Protein 5URP (pdb70)

Organism: NCBI:txid1464

Solvent-accessible surface area: 10404 Å² total; per-residue (Å²): 136,42,56,16,167,138,59,94,131,130,0,61,136,31,0,97,119,21,19,67,150,3,104,97,67,14,62,128,74,0,46,128,1,0,40,60,2,11,125,78,29,75,65,10,22,58,9,10,98,109,113,23,86,60,65,122,107,102,26,28,96,57,2,114,24,0,41,82,0,0,122,65,16,142,4,139,49,28,0,4,0,8,53,4,16,40,2,34,23,7,26,147,125,29,52,140,53,4,52,89,66,93,124,10,40,44,108,24,7,120,104,0,79,188,96,24,54,42,47,94,20,92,16,138,0,4,4,26,7,6,0,7,41,15,116,76,11,86,94,91,35,0,4,4,31,3,88,0,46,142,27,1,42,1,0,2,0,5,61,34,12,113,100,101,26,72,0,11,0,0,3,36,66,71,12,106,6,66,0,59,45,0,94,66,31,95,88,62,71,30,32,4,0,33,0,42,1,100,13,74,109

Nearest PDB structures (foldseek):
  5urp-assembly1_A  TM=1.005E+00  e=2.332E-47  Paenibacillus larvae
  4tr5-assembly1_A  TM=8.876E-01  e=1.250E-23  Paenibacillus larvae subsp. larvae BRL-230010
  2wn6-assembly1_A  TM=8.838E-01  e=3.125E-20  Clostridioides difficile
  2wn4-assembly1_A  TM=8.915E-01  e=5.287E-20  Clostridioides difficile
  2wn7-assembly1_A  TM=8.754E-01  e=6.878E-20  Clostridioides difficile

CATH classification: 3.90.176.10

B-factor: mean 45.08, std 28.2, range [18.19, 274.01]

Structure (mmCIF, N/CA/C/O backbone):
data_5URP
#
_entry.id   5URP
#
_cell.length_a   46.920
_cell.length_b   53.970
_cell.length_c   98.180
_cell.angle_alpha   90.00
_cell.angle_beta   90.00
_cell.angle_gamma   90.00
#
_symmetry.space_group_name_H-M   'P 21 21 21'
#
loop_
_entity.id
_entity.type
_entity.pdbx_description
1 polymer 'Toxin 2A'
2 non-polymer GLYCEROL
3 water water
#
loop_
_atom_site.group_PDB
_atom_site.id
_atom_site.type_symbol
_atom_site.label_atom_id
_atom_site.label_alt_id
_atom_site.label_comp_id
_atom_site.label_asym_id
_atom_site.label_entity_id
_atom_site.label_seq_id
_atom_site.pdbx_PDB_ins_code
_atom_site.Cartn_x
_atom_site.Cartn_y
_atom_site.Cartn_z
_atom_site.occupancy
_atom_site.B_iso_or_equiv
_atom_site.auth_seq_id
_atom_site.auth_comp_id
_atom_site.auth_asym_id
_atom_site.auth_atom_id
_atom_site.pdbx_PDB_model_num
ATOM 1 N N . MET A 1 23 ? 4.611 -27.583 4.386 1.00 49.73 1 MET A N 1
ATOM 2 C CA . MET A 1 23 ? 3.826 -26.834 5.372 1.00 45.68 1 MET A CA 1
ATOM 3 C C . MET A 1 23 ? 4.556 -26.809 6.713 1.00 44.75 1 MET A C 1
ATOM 4 O O . MET A 1 23 ? 4.951 -27.846 7.244 1.00 50.18 1 MET A O 1
ATOM 17 N N . ILE A 1 24 ? 4.746 -25.609 7.215 1.00 36.89 2 ILE A N 1
ATOM 18 C CA . ILE A 1 24 ? 5.362 -25.359 8.515 1.00 37.49 2 ILE A CA 1
ATOM 19 C C . ILE A 1 24 ? 4.265 -25.200 9.551 1.00 32.90 2 ILE A C 1
ATOM 20 O O . ILE A 1 24 ? 3.338 -24.400 9.372 1.00 33.50 2 ILE A O 1
ATOM 36 N N . ASP A 1 25 ? 4.407 -25.895 10.676 1.00 33.37 3 ASP A N 1
ATOM 37 C CA . ASP A 1 25 ? 3.486 -25.729 11.797 1.00 30.21 3 ASP A CA 1
ATOM 38 C C . ASP A 1 25 ? 4.317 -25.862 13.066 1.00 29.96 3 ASP A C 1
ATOM 39 O O . ASP A 1 25 ? 4.826 -26.946 13.352 1.00 32.19 3 ASP A O 1
ATOM 48 N N . PHE A 1 26 ? 4.510 -24.747 13.764 1.00 29.51 4 PHE A N 1
ATOM 49 C CA . PHE A 1 26 ? 5.345 -24.697 14.955 1.00 31.89 4 PHE A CA 1
ATOM 50 C C . PHE A 1 26 ? 4.639 -25.205 16.200 1.00 30.70 4 PHE A C 1
ATOM 51 O O . PHE A 1 26 ? 5.312 -25.448 17.204 1.00 29.54 4 PHE A O 1
ATOM 68 N N . ARG A 1 27 ? 3.325 -25.401 16.147 1.00 26.45 5 ARG A N 1
ATOM 69 C CA . ARG A 1 27 ? 2.538 -25.953 17.255 1.00 26.37 5 ARG A CA 1
ATOM 70 C C . ARG A 1 27 ? 2.765 -25.051 18.463 1.00 25.35 5 ARG A C 1
ATOM 71 O O . ARG A 1 27 ? 2.264 -23.917 18.442 1.00 23.83 5 ARG A O 1
ATOM 92 N N . ILE A 1 28 ? 3.431 -25.500 19.528 1.00 27.11 6 ILE A N 1
ATOM 93 C CA . ILE A 1 28 ? 3.677 -24.628 20.687 1.00 26.31 6 ILE A CA 1
ATOM 94 C C . ILE A 1 28 ? 5.154 -24.266 20.833 1.00 29.06 6 ILE A C 1
ATOM 95 O O . ILE A 1 28 ? 5.557 -23.740 21.874 1.00 29.01 6 ILE A O 1
ATOM 111 N N . ASP A 1 29 ? 5.974 -24.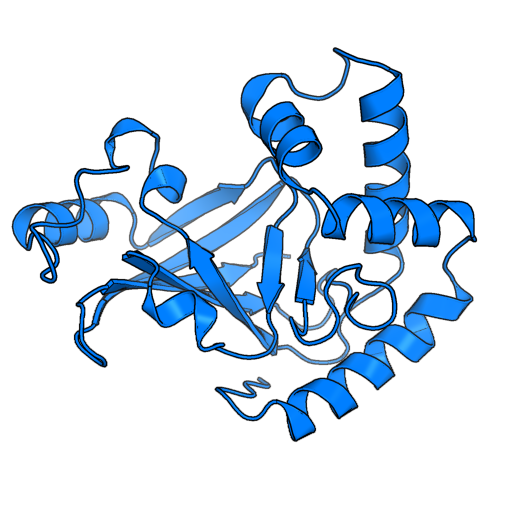529 19.814 1.00 29.28 7 ASP A N 1
ATOM 112 C CA . ASP A 1 29 ? 7.428 -24.358 19.937 1.00 30.79 7 ASP A CA 1
ATOM 113 C C . ASP A 1 29 ? 7.775 -22.906 19.638 1.00 31.70 7 ASP A C 1
ATOM 114 O O . ASP A 1 29 ? 8.108 -22.530 18.512 1.00 30.46 7 ASP A O 1
ATOM 123 N N . LYS A 1 30 ? 7.726 -22.086 20.687 1.00 29.70 8 LYS A N 1
ATOM 124 C CA . LYS A 1 30 ? 7.937 -20.649 20.552 1.00 29.28 8 LYS A CA 1
ATOM 125 C C . LYS A 1 30 ? 9.358 -20.323 20.101 1.00 31.34 8 LYS A C 1
ATOM 126 O O . LYS A 1 30 ? 9.558 -19.385 19.327 1.00 30.71 8 LYS A O 1
ATOM 145 N N . GLU A 1 31 ? 10.364 -21.077 20.563 1.00 36.15 9 GLU A N 1
ATOM 146 C CA . GLU A 1 31 ? 11.734 -20.718 20.188 1.00 37.84 9 GLU A CA 1
ATOM 147 C C . GLU A 1 31 ? 11.993 -20.974 18.706 1.00 37.35 9 GLU A C 1
ATOM 148 O O . GLU A 1 31 ? 12.566 -20.118 18.016 1.00 38.14 9 GLU A O 1
ATOM 160 N N . LYS A 1 32 ? 11.526 -22.111 18.181 1.00 38.23 10 LYS A N 1
ATOM 161 C CA . LYS A 1 32 ? 11.629 -22.360 16.744 1.00 38.15 10 LYS A CA 1
ATOM 162 C C . LYS A 1 32 ? 10.842 -21.331 15.934 1.00 35.09 10 LYS A C 1
ATOM 163 O O . LYS A 1 32 ? 11.329 -20.837 14.905 1.00 36.35 10 LYS A O 1
ATOM 182 N N . ALA A 1 33 ? 9.620 -21.009 16.374 1.00 30.21 11 ALA A N 1
ATOM 183 C CA . ALA A 1 33 ? 8.760 -20.080 15.644 1.00 28.05 11 ALA A CA 1
ATOM 184 C C . ALA A 1 33 ? 9.399 -18.702 15.556 1.00 28.90 11 ALA A C 1
ATOM 185 O O . ALA A 1 33 ? 9.387 -18.062 14.498 1.00 28.27 11 ALA A O 1
ATOM 192 N N . LYS A 1 34 ? 9.977 -18.243 16.659 1.00 32.45 12 LYS A N 1
ATOM 193 C CA . LYS A 1 34 ? 10.585 -16.924 16.709 1.00 33.64 12 LYS A CA 1
ATOM 194 C C . LYS A 1 34 ? 11.739 -16.804 15.708 1.00 40.00 12 LYS A C 1
ATOM 195 O O . LYS A 1 34 ? 11.869 -15.786 15.015 1.00 39.04 12 LYS A O 1
ATOM 214 N N . LYS A 1 35 ? 12.575 -17.840 15.595 1.00 36.69 13 LYS A N 1
ATOM 215 C CA . LYS A 1 35 ? 13.687 -17.791 14.641 1.00 41.60 13 LYS A CA 1
ATOM 216 C C . LYS A 1 35 ? 13.197 -17.681 13.199 1.00 37.49 13 LYS A C 1
ATOM 217 O O . LYS A 1 35 ? 13.790 -16.950 12.384 1.00 36.26 13 LYS A O 1
ATOM 236 N N . TRP A 1 36 ? 12.153 -18.442 12.849 1.00 37.52 14 TRP A N 1
ATOM 237 C CA . TRP A 1 36 ? 11.600 -18.418 11.498 1.00 36.04 14 TRP A CA 1
ATOM 238 C C . TRP A 1 36 ? 10.974 -17.071 11.203 1.00 38.95 14 TRP A C 1
ATOM 239 O O . TRP A 1 36 ? 11.208 -16.479 10.137 1.00 37.69 14 TRP A O 1
ATOM 260 N N . GLY A 1 37 ? 10.180 -16.563 12.147 1.00 30.43 15 GLY A N 1
ATOM 261 C CA . GLY A 1 37 ? 9.493 -15.305 11.915 1.00 30.37 15 GLY A CA 1
ATOM 262 C C . GLY A 1 37 ? 10.453 -14.144 11.755 1.00 32.47 15 GLY A C 1
ATOM 263 O O . GLY A 1 37 ? 10.248 -13.267 10.912 1.00 30.87 15 GLY A O 1
ATOM 267 N N . LYS A 1 38 ? 11.522 -14.130 12.548 1.00 35.82 16 LYS A N 1
ATOM 268 C CA . LYS A 1 38 ? 12.496 -13.046 12.457 1.00 39.76 16 LYS A CA 1
ATOM 269 C C . LYS A 1 38 ? 13.176 -12.994 11.091 1.00 43.83 16 LYS A C 1
ATOM 270 O O . LYS A 1 38 ? 13.543 -11.912 10.632 1.00 43.54 16 LYS A O 1
ATOM 289 N N . LYS A 1 39 ? 13.348 -14.141 10.429 1.00 41.63 17 LYS A N 1
ATOM 290 C CA . LYS A 1 39 ? 13.900 -14.140 9.074 1.00 40.63 17 LYS A CA 1
ATOM 291 C C . LYS A 1 39 ? 12.946 -13.476 8.094 1.00 39.58 17 LYS A C 1
ATOM 292 O O . LYS A 1 39 ? 13.379 -12.744 7.196 1.00 38.17 17 LYS A O 1
ATOM 311 N N . GLU A 1 40 ? 11.648 -13.740 8.239 1.00 38.60 18 GLU A N 1
ATOM 312 C CA . GLU A 1 40 ? 10.653 -13.052 7.430 1.00 39.98 18 GLU A CA 1
ATOM 313 C C . GLU A 1 40 ? 10.638 -11.555 7.747 1.00 38.76 18 GLU A C 1
ATOM 314 O O . GLU A 1 40 ? 10.601 -10.726 6.826 1.00 35.75 18 GLU A O 1
ATOM 326 N N . TYR A 1 41 ? 10.712 -11.186 9.042 1.00 29.41 19 TYR A N 1
ATOM 327 C CA . TYR A 1 41 ? 10.688 -9.766 9.407 1.00 33.59 19 TYR A CA 1
ATOM 328 C C . TYR A 1 41 ? 11.942 -9.057 8.910 1.00 35.18 19 TYR A C 1
ATOM 329 O O . TYR A 1 41 ? 11.872 -7.908 8.458 1.00 32.56 19 TYR A O 1
ATOM 347 N N . SER A 1 42 ? 13.097 -9.720 9.001 1.00 37.00 20 SER A N 1
ATOM 348 C CA . SER A 1 42 ? 14.345 -9.080 8.605 1.00 39.81 20 SER A CA 1
ATOM 349 C C . SER A 1 42 ? 14.274 -8.603 7.162 1.00 37.21 20 SER A C 1
ATOM 350 O O . SER A 1 42 ? 14.801 -7.537 6.822 1.00 39.42 20 SER A O 1
ATOM 358 N N . LYS A 1 43 ? 13.643 -9.379 6.293 1.00 38.42 21 LYS A N 1
ATOM 359 C CA . LYS A 1 43 ? 13.565 -8.958 4.898 1.00 40.24 21 LYS A CA 1
ATOM 360 C C . LYS A 1 43 ? 12.514 -7.869 4.728 1.00 37.65 21 LYS A C 1
ATOM 361 O O . LYS A 1 43 ? 12.733 -6.886 4.015 1.00 39.85 21 LYS A O 1
ATOM 380 N N . TRP A 1 44 ? 11.396 -7.999 5.432 1.00 32.34 22 TRP A N 1
ATOM 381 C CA . TRP A 1 44 ? 10.323 -7.018 5.352 1.00 34.08 22 TRP A CA 1
ATOM 382 C C . TRP A 1 44 ? 10.772 -5.646 5.835 1.00 36.04 22 TRP A C 1
ATOM 383 O O . TRP A 1 44 ? 10.397 -4.618 5.253 1.00 32.68 22 TRP A O 1
ATOM 404 N N . LYS A 1 45 ? 11.576 -5.605 6.905 1.00 28.61 23 LYS A N 1
ATOM 405 C CA . LYS A 1 45 ? 11.820 -4.325 7.565 1.00 30.20 23 LYS A CA 1
ATOM 406 C C . LYS A 1 45 ? 12.557 -3.344 6.663 1.00 31.95 23 LYS A C 1
ATOM 407 O O . LYS A 1 45 ? 12.367 -2.132 6.789 1.00 32.67 23 LYS A O 1
ATOM 426 N N . SER A 1 46 ? 13.412 -3.825 5.760 1.00 33.57 24 SER A N 1
ATOM 427 C CA . SER A 1 46 ? 14.116 -2.872 4.901 1.00 35.21 24 SER A CA 1
ATOM 428 C C . SER A 1 46 ? 13.217 -2.242 3.851 1.00 33.34 24 SER A C 1
ATOM 429 O O . SER A 1 46 ? 13.671 -1.326 3.143 1.00 34.85 24 SER A O 1
ATOM 437 N N . THR A 1 47 ? 11.996 -2.736 3.684 1.00 32.91 25 THR A N 1
ATOM 438 C CA . THR A 1 47 ? 11.044 -2.128 2.761 1.00 32.54 25 THR A CA 1
ATOM 439 C C . THR A 1 47 ? 10.079 -1.185 3.447 1.00 30.91 25 THR A C 1
ATOM 440 O O . THR A 1 47 ? 9.441 -0.380 2.763 1.00 30.21 25 THR A O 1
ATOM 451 N N . LEU A 1 48 ? 9.994 -1.250 4.771 1.00 26.42 26 LEU A N 1
ATOM 452 C CA . LEU A 1 48 ? 9.019 -0.493 5.546 1.00 24.88 26 LEU A CA 1
ATOM 453 C C . LEU A 1 48 ? 9.498 0.924 5.813 1.00 28.77 26 LEU A C 1
ATOM 454 O O . LEU A 1 48 ? 10.686 1.156 6.062 1.00 29.59 26 LEU A O 1
ATOM 470 N N . THR A 1 49 ? 8.567 1.873 5.760 1.00 27.04 27 THR A N 1
ATOM 471 C CA . THR A 1 49 ? 8.886 3.246 6.137 1.00 27.36 27 THR A CA 1
ATOM 472 C C . THR A 1 49 ? 8.715 3.382 7.647 1.00 24.43 27 THR A C 1
ATOM 473 O O . THR A 1 49 ? 8.037 2.590 8.281 1.00 24.95 27 THR A O 1
ATOM 484 N N . GLU A 1 50 ? 9.311 4.434 8.210 1.00 32.01 28 GLU A N 1
ATOM 485 C CA . GLU A 1 50 ? 9.178 4.638 9.655 1.00 32.50 28 GLU A CA 1
ATOM 486 C C . GLU A 1 50 ? 7.716 4.816 10.064 1.00 26.22 28 GLU A C 1
ATOM 487 O O . GLU A 1 50 ? 7.291 4.299 11.107 1.00 26.30 28 GLU A O 1
ATOM 499 N N . GLU A 1 51 ? 6.933 5.550 9.272 1.00 28.28 29 GLU A N 1
ATOM 500 C CA . GLU A 1 51 ? 5.518 5.720 9.602 1.00 30.38 29 GLU A CA 1
ATOM 501 C C . GLU A 1 51 ? 4.734 4.418 9.490 1.00 26.69 29 GLU A C 1
ATOM 502 O O . GLU A 1 51 ? 3.835 4.168 10.312 1.00 24.99 29 GLU A O 1
ATOM 514 N N . GLU A 1 52 ? 5.077 3.540 8.539 1.00 24.24 30 GLU A N 1
ATOM 515 C CA . GLU A 1 52 ? 4.433 2.236 8.492 1.00 23.68 30 GLU A CA 1
ATOM 516 C C . GLU A 1 52 ? 4.731 1.436 9.752 1.00 25.51 30 GLU A C 1
ATOM 517 O O . GLU A 1 52 ? 3.821 0.855 10.360 1.00 23.55 30 GLU A O 1
ATOM 529 N N . LYS A 1 53 ? 6.000 1.373 10.146 1.00 24.42 31 LYS A N 1
ATOM 530 C CA . LYS A 1 53 ? 6.363 0.659 11.377 1.00 24.18 31 LYS A CA 1
ATOM 531 C C . LYS A 1 53 ? 5.579 1.188 12.566 1.00 23.84 31 LYS A C 1
ATOM 532 O O . LYS A 1 53 ? 5.053 0.407 13.369 1.00 23.02 31 LYS A O 1
ATOM 551 N N . ARG A 1 54 ? 5.505 2.507 12.707 1.00 23.70 32 ARG A N 1
ATOM 552 C CA . ARG A 1 54 ? 4.801 3.104 13.842 1.00 25.34 32 ARG A CA 1
ATOM 553 C C . ARG A 1 54 ? 3.329 2.705 13.862 1.00 27.74 32 ARG A C 1
ATOM 554 O O . ARG A 1 54 ? 2.777 2.397 14.926 1.00 23.87 32 ARG A O 1
ATOM 575 N N . GLN A 1 55 ? 2.668 2.702 12.699 1.00 26.04 33 GLN A N 1
ATOM 576 C CA . GLN A 1 55 ? 1.251 2.340 12.679 1.00 24.21 33 GLN A CA 1
ATOM 577 C C . GLN A 1 55 ? 1.037 0.876 12.995 1.00 25.15 33 GLN A C 1
ATOM 578 O O . GLN A 1 55 ? 0.031 0.531 13.630 1.00 24.63 33 GLN A O 1
ATOM 592 N N . ILE A 1 56 ? 1.952 0.000 12.566 1.00 23.49 34 ILE A N 1
ATOM 593 C CA . ILE A 1 56 ? 1.870 -1.399 12.947 1.00 21.12 34 ILE A CA 1
ATOM 594 C C . ILE A 1 56 ? 1.975 -1.528 14.465 1.00 21.40 34 ILE A C 1
ATOM 595 O O . ILE A 1 56 ? 1.175 -2.220 15.100 1.00 22.58 34 ILE A O 1
ATOM 611 N N . THR A 1 57 ? 2.959 -0.861 15.060 1.00 20.89 35 THR A N 1
ATOM 612 C CA . THR A 1 57 ? 3.098 -0.898 16.524 1.00 21.24 35 THR A CA 1
ATOM 613 C C . THR A 1 57 ? 1.815 -0.427 17.196 1.00 22.59 35 THR A C 1
ATOM 614 O O . THR A 1 57 ? 1.311 -1.067 18.143 1.00 23.95 35 THR A O 1
ATOM 625 N N . LEU A 1 58 ? 1.254 0.675 16.713 1.00 22.89 36 LEU A N 1
ATOM 626 C CA . LEU A 1 58 ? 0.066 1.238 17.356 1.00 22.88 36 LEU A CA 1
ATOM 627 C C . LEU A 1 58 ? -1.133 0.326 17.203 1.00 22.43 36 LEU A C 1
ATOM 628 O O . LEU A 1 58 ? -1.966 0.231 18.115 1.00 24.44 36 LEU A O 1
ATOM 644 N N . TYR A 1 59 ? -1.247 -0.351 16.060 1.00 19.63 37 TYR A N 1
ATOM 645 C CA . TYR A 1 59 ? -2.280 -1.352 15.894 1.00 23.88 37 TYR A CA 1
ATOM 646 C C . TYR A 1 59 ? -2.130 -2.453 16.937 1.00 21.94 37 TYR A C 1
ATOM 647 O O . TYR A 1 59 ? -3.111 -2.852 17.571 1.00 22.69 37 TYR A O 1
ATOM 665 N N . THR A 1 60 ? -0.911 -2.977 17.113 1.00 20.59 38 THR A N 1
ATOM 666 C CA . THR A 1 60 ? -0.733 -4.074 18.066 1.00 20.36 38 THR A CA 1
ATOM 667 C C . THR A 1 60 ? -1.005 -3.606 19.490 1.00 22.08 38 THR A C 1
ATOM 668 O O . THR A 1 60 ? -1.396 -4.414 20.336 1.00 23.18 38 THR A O 1
ATOM 679 N N . ARG A 1 61 ? -0.804 -2.323 19.758 1.00 22.78 39 ARG A N 1
ATOM 680 C CA . ARG A 1 61 ? -1.047 -1.788 21.104 1.00 24.24 39 ARG A CA 1
ATOM 681 C C . ARG A 1 61 ? -2.528 -1.786 21.432 1.00 25.44 39 ARG A C 1
ATOM 682 O O . ARG A 1 61 ? -2.920 -2.047 22.569 1.00 27.39 39 ARG A O 1
ATOM 703 N N . ASN A 1 62 ? -3.367 -1.503 20.441 1.00 26.15 40 ASN A N 1
ATOM 704 C CA . ASN A 1 62 ? -4.799 -1.421 20.666 1.00 28.65 40 ASN A CA 1
ATOM 705 C C . ASN A 1 62 ? -5.471 -1.620 19.300 1.00 27.15 40 ASN A C 1
ATOM 706 O O . ASN A 1 62 ? -5.706 -0.660 18.567 1.00 28.22 40 ASN A O 1
ATOM 717 N N . ALA A 1 63 ? -5.765 -2.876 18.979 1.00 24.05 41 ALA A N 1
ATOM 718 C CA . ALA A 1 63 ? -6.297 -3.203 17.651 1.00 25.51 41 ALA A CA 1
ATOM 719 C C . ALA A 1 63 ? -7.800 -2.973 17.526 1.00 26.87 41 ALA A C 1
ATOM 720 O O . ALA A 1 63 ? -8.309 -2.830 16.412 1.00 26.11 41 ALA A O 1
ATOM 727 N N . SER A 1 64 ? -8.530 -2.942 18.632 1.00 28.99 42 SER A N 1
ATOM 728 C CA . SER A 1 64 ? -9.990 -2.963 18.549 1.00 33.14 42 SER A CA 1
ATOM 729 C C . SER A 1 64 ? -10.599 -1.761 17.849 1.00 31.75 42 SER A C 1
ATOM 730 O O . SER A 1 64 ? -11.578 -1.954 17.104 1.00 33.06 42 SER A O 1
ATOM 738 N N . PRO A 1 65 ? -10.107 -0.529 18.022 1.00 35.32 43 PRO A N 1
ATOM 739 C CA . PRO A 1 65 ? -10.732 0.605 17.314 1.00 37.30 43 PRO A CA 1
ATOM 740 C C . PRO A 1 65 ? -10.675 0.478 15.802 1.00 37.70 43 PRO A C 1
ATOM 741 O O . PRO A 1 65 ? -11.674 0.717 15.107 1.00 35.78 43 PRO A O 1
ATOM 752 N N . ILE A 1 66 ? -9.501 0.146 15.275 1.00 28.54 44 ILE A N 1
ATOM 753 C CA . ILE A 1 66 ? -9.350 -0.031 13.837 1.00 28.80 44 ILE A CA 1
ATOM 754 C C . ILE A 1 66 ? -10.232 -1.166 13.353 1.00 29.94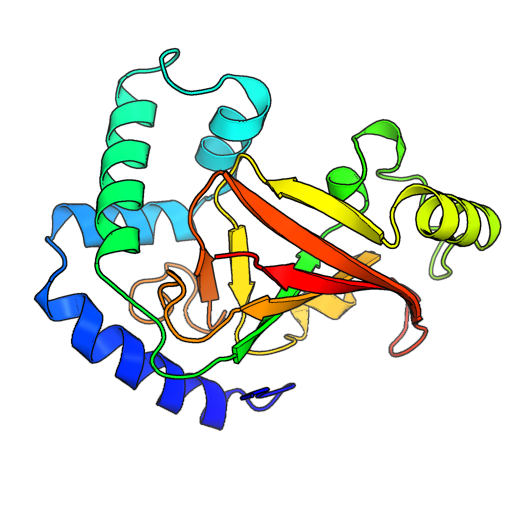 44 ILE A C 1
ATOM 755 O O . ILE A 1 66 ? -10.950 -1.025 12.356 1.00 29.67 44 ILE A O 1
ATOM 771 N N . ASN A 1 67 ? -10.195 -2.316 14.041 1.00 27.34 45 ASN A N 1
ATOM 772 C CA . ASN A 1 67 ? -10.925 -3.473 13.521 1.00 29.12 45 ASN A CA 1
ATOM 773 C C . ASN A 1 67 ? -12.429 -3.282 13.637 1.00 29.63 45 ASN A C 1
ATOM 774 O O . ASN A 1 67 ? -13.179 -3.656 12.726 1.00 30.11 45 ASN A O 1
ATOM 785 N N . THR A 1 68 ? -12.893 -2.694 14.739 1.00 29.75 46 THR A N 1
ATOM 786 C CA . THR A 1 68 ? -14.303 -2.362 14.868 1.00 33.56 46 THR A CA 1
ATOM 787 C C . THR A 1 68 ? -14.733 -1.392 13.785 1.00 33.01 46 THR A C 1
ATOM 788 O O . THR A 1 68 ? -15.828 -1.512 13.218 1.00 37.19 46 THR A O 1
ATOM 799 N N . TYR A 1 69 ? -13.905 -0.394 13.517 1.00 35.42 47 TYR A N 1
ATOM 800 C CA . TYR A 1 69 ? -14.228 0.570 12.478 1.00 35.34 47 TYR A CA 1
ATOM 801 C C . TYR A 1 69 ? -14.402 -0.135 11.138 1.00 37.28 47 TYR A C 1
ATOM 802 O O . TYR A 1 69 ? -15.384 0.080 10.428 1.00 37.96 47 TYR A O 1
ATOM 820 N N . LEU A 1 70 ? -13.480 -1.036 10.811 1.00 31.95 48 LEU A N 1
ATOM 821 C CA . LEU A 1 70 ? -13.553 -1.724 9.524 1.00 32.26 48 LEU A CA 1
ATOM 822 C C . LEU A 1 70 ? -14.760 -2.657 9.456 1.00 31.99 48 LEU A C 1
ATOM 823 O O . LEU A 1 70 ? -15.395 -2.794 8.407 1.00 33.22 48 LEU A O 1
ATOM 839 N N . ARG A 1 71 ? -15.088 -3.316 10.565 1.00 31.57 49 ARG A N 1
ATOM 840 C CA . ARG A 1 71 ? -16.219 -4.240 10.596 1.00 35.23 49 ARG A CA 1
ATOM 841 C C . ARG A 1 71 ? -17.557 -3.517 10.562 1.00 37.30 49 ARG A C 1
ATOM 842 O O . ARG A 1 71 ? -18.525 -4.033 9.984 1.00 40.41 49 ARG A O 1
ATOM 863 N N . GLU A 1 72 ? -17.646 -2.338 11.182 1.00 37.89 50 GLU A N 1
ATOM 864 C CA . GLU A 1 72 ? -18.924 -1.675 11.429 1.00 43.03 50 GLU A CA 1
ATOM 865 C C . GLU A 1 72 ? -19.176 -0.451 10.562 1.00 49.42 50 GLU A C 1
A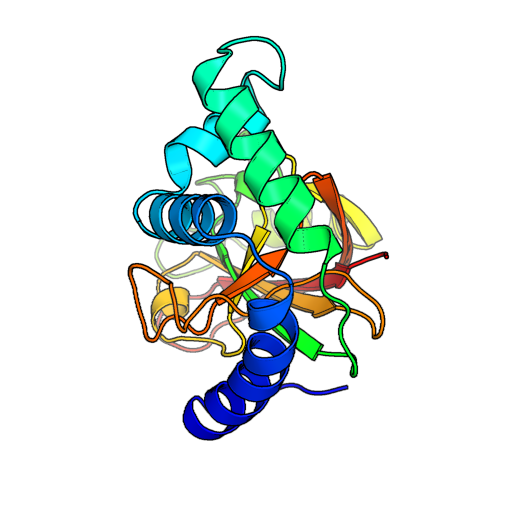TOM 866 O O . GLU A 1 72 ? -20.317 -0.224 10.153 1.00 65.34 50 GLU A O 1
ATOM 878 N N . GLU A 1 73 ? -18.159 0.365 10.299 1.00 47.57 51 GLU A N 1
ATOM 879 C CA . GLU A 1 73 ? -18.315 1.621 9.569 1.00 51.68 51 GLU A CA 1
ATOM 880 C C . GLU A 1 73 ? -17.758 1.563 8.162 1.00 50.55 51 GLU A C 1
ATOM 881 O O . GLU A 1 73 ? -18.385 2.078 7.231 1.00 53.33 51 GLU A O 1
ATOM 893 N N . GLY A 1 74 ? -16.597 0.950 7.992 1.00 49.91 52 GLY A N 1
ATOM 894 C CA . GLY A 1 74 ? -15.939 0.901 6.712 1.00 47.31 52 GLY A CA 1
ATOM 895 C C . GLY A 1 74 ? -15.228 2.201 6.375 1.00 47.96 52 GLY A C 1
ATOM 896 O O . GLY A 1 74 ? -15.471 3.261 6.950 1.00 49.42 52 GLY A O 1
ATOM 900 N N . ILE A 1 75 ? -14.345 2.097 5.385 1.00 45.29 53 ILE A N 1
ATOM 901 C CA . ILE A 1 75 ? -13.558 3.234 4.932 1.00 49.54 53 ILE A CA 1
ATOM 902 C C . ILE A 1 75 ? -14.463 4.383 4.489 1.00 49.40 53 ILE A C 1
ATOM 903 O O . ILE A 1 75 ? -15.562 4.177 3.963 1.00 49.99 53 ILE A O 1
ATOM 919 N N . GLY A 1 76 ? -13.985 5.611 4.699 1.00 48.66 54 GLY A N 1
ATOM 920 C CA . GLY A 1 76 ? -14.684 6.811 4.298 1.00 55.55 54 GLY A CA 1
ATOM 921 C C . GLY A 1 76 ? -15.285 7.593 5.445 1.00 55.68 54 GLY A C 1
ATOM 922 O O . GLY A 1 76 ? -15.566 8.787 5.283 1.00 62.63 54 GLY A O 1
ATOM 926 N N . SER A 1 77 ? -15.490 6.955 6.594 1.00 56.80 55 SER A N 1
ATOM 927 C CA . SER A 1 77 ? -16.192 7.587 7.704 1.00 65.90 55 SER A CA 1
ATOM 928 C C . SER A 1 77 ? -15.303 8.596 8.430 1.00 62.52 55 SER A C 1
ATOM 929 O O . SER A 1 77 ? -15.659 9.771 8.557 1.00 59.60 55 SER A O 1
ATOM 937 N N . LYS A 1 78 ? -14.146 8.152 8.911 1.00 60.85 56 LYS A N 1
ATOM 938 C CA . LYS A 1 78 ? -13.235 8.982 9.705 1.00 51.87 56 LYS A CA 1
ATOM 939 C C . LYS A 1 78 ? -11.883 9.094 9.005 1.00 45.44 56 LYS A C 1
ATOM 940 O O . LYS A 1 78 ? -11.154 8.086 8.914 1.00 44.86 56 LYS A O 1
ATOM 959 N N . PRO A 1 79 ? -11.491 10.276 8.515 1.00 56.79 57 PRO A N 1
ATOM 960 C CA . PRO A 1 79 ? -10.275 10.356 7.686 1.00 55.60 57 PRO A CA 1
ATOM 961 C C . PRO A 1 79 ? -9.002 9.968 8.413 1.00 51.72 57 PRO A C 1
ATOM 962 O O . PRO A 1 79 ? -8.104 9.384 7.791 1.00 50.46 57 PRO A O 1
ATOM 973 N N . ASP A 1 80 ? -8.890 10.274 9.708 1.00 53.49 58 ASP A N 1
ATOM 974 C CA . ASP A 1 80 ? -7.689 9.905 10.453 1.00 53.61 58 ASP A CA 1
ATOM 975 C C . ASP A 1 80 ? -7.571 8.395 10.590 1.00 43.82 58 ASP A C 1
ATOM 976 O O . ASP A 1 80 ? -6.466 7.849 10.553 1.00 45.34 58 ASP A O 1
ATOM 985 N N . MET A 1 81 ? -8.696 7.702 10.755 1.00 46.58 59 MET A N 1
ATOM 986 C CA . MET A 1 81 ? -8.663 6.248 10.759 1.00 42.08 59 MET A CA 1
ATOM 987 C C . MET A 1 81 ? -8.286 5.712 9.385 1.00 41.59 59 MET A C 1
ATOM 988 O O . MET A 1 81 ? -7.474 4.791 9.280 1.00 38.85 59 MET A O 1
ATOM 1002 N N . ASP A 1 82 ? -8.852 6.290 8.320 1.00 39.52 60 ASP A N 1
ATOM 1003 C CA . ASP A 1 82 ? -8.547 5.813 6.971 1.00 39.55 60 ASP A CA 1
ATOM 1004 C C . ASP A 1 82 ? -7.059 5.941 6.665 1.00 42.83 60 ASP A C 1
ATOM 1005 O O . ASP A 1 82 ? -6.484 5.095 5.973 1.00 37.54 60 ASP A O 1
ATOM 1014 N N . LYS A 1 83 ? -6.435 7.017 7.146 1.00 38.64 61 LYS A N 1
ATOM 1015 C CA . LYS A 1 83 ? -4.999 7.224 6.967 1.00 39.21 61 LYS A CA 1
ATOM 1016 C C . LYS A 1 83 ? -4.187 6.112 7.615 1.00 36.40 61 LYS A C 1
ATOM 1017 O O . LYS A 1 83 ? -3.198 5.637 7.045 1.00 35.84 61 LYS A O 1
ATOM 1036 N N . LYS A 1 84 ? -4.572 5.697 8.823 1.00 34.12 62 LYS A N 1
ATOM 1037 C CA . LYS A 1 84 ? -3.887 4.582 9.471 1.00 32.07 62 LYS A CA 1
ATOM 1038 C C . LYS A 1 84 ? -4.043 3.297 8.676 1.00 29.88 62 LYS A C 1
ATOM 1039 O O . LYS A 1 84 ? -3.094 2.518 8.529 1.00 28.95 62 LYS A O 1
ATOM 1058 N N . ILE A 1 85 ? -5.252 3.047 8.184 1.00 29.90 63 ILE A N 1
ATOM 1059 C CA . ILE A 1 85 ? -5.545 1.817 7.461 1.00 28.71 63 ILE A CA 1
ATOM 1060 C C . ILE A 1 85 ? -4.804 1.788 6.123 1.00 28.69 63 ILE A C 1
ATOM 1061 O O . ILE A 1 85 ? -4.320 0.734 5.698 1.00 27.72 63 ILE A O 1
ATOM 1077 N N . GLU A 1 86 ? -4.672 2.943 5.465 1.00 31.22 64 GLU A N 1
ATOM 1078 C CA . GLU A 1 86 ? -3.888 3.021 4.230 1.00 31.62 64 GLU A CA 1
ATOM 1079 C C . GLU A 1 86 ? -2.433 2.628 4.477 1.00 31.56 64 GLU A C 1
ATOM 1080 O O . GLU A 1 86 ? -1.831 1.898 3.680 1.00 30.39 64 GLU A O 1
ATOM 1092 N N . LEU A 1 87 ? -1.865 3.058 5.606 1.00 29.19 65 LEU A N 1
ATOM 1093 C CA . LEU A 1 87 ? -0.471 2.757 5.919 1.00 29.19 65 LEU A CA 1
ATOM 1094 C C . LEU A 1 87 ? -0.270 1.276 6.213 1.00 27.42 65 LEU A C 1
ATOM 1095 O O . LEU A 1 87 ? 0.678 0.652 5.715 1.00 27.35 65 LEU A O 1
ATOM 1111 N N . ILE A 1 88 ? -1.146 0.687 7.035 1.00 26.39 66 ILE A N 1
ATOM 1112 C CA . ILE A 1 88 ? -1.030 -0.736 7.308 1.00 24.36 66 ILE A CA 1
ATOM 1113 C C . ILE A 1 88 ? -1.241 -1.553 6.045 1.00 23.57 66 ILE A C 1
ATOM 1114 O O . ILE A 1 88 ? -0.511 -2.515 5.796 1.00 22.68 66 ILE A O 1
ATOM 1130 N N . ASP A 1 89 ? -2.229 -1.172 5.226 1.00 26.80 67 ASP A N 1
ATOM 1131 C CA . ASP A 1 89 ? -2.489 -1.881 3.970 1.00 25.32 67 ASP A CA 1
ATOM 1132 C C . ASP A 1 89 ? -1.243 -1.890 3.111 1.00 26.02 67 ASP A C 1
ATOM 1133 O O . ASP A 1 89 ? -0.853 -2.931 2.557 1.00 25.25 67 ASP A O 1
ATOM 1142 N N . LYS A 1 90 ? -0.619 -0.725 2.981 1.00 27.83 68 LYS A N 1
ATOM 1143 C CA . LYS A 1 90 ? 0.561 -0.564 2.145 1.00 27.67 68 LYS A CA 1
ATOM 1144 C C . LYS A 1 90 ? 1.734 -1.351 2.695 1.00 28.35 68 LYS A C 1
ATOM 1145 O O . LYS A 1 90 ? 2.551 -1.861 1.924 1.00 27.92 68 LYS A O 1
ATOM 1164 N N . ALA A 1 91 ? 1.837 -1.466 4.028 1.00 23.71 69 ALA A N 1
ATOM 1165 C CA . ALA A 1 91 ? 2.909 -2.244 4.622 1.00 24.15 69 ALA A CA 1
ATOM 1166 C C . ALA A 1 91 ? 2.738 -3.738 4.366 1.00 21.70 69 ALA A C 1
ATOM 1167 O O . ALA A 1 91 ? 3.723 -4.446 4.120 1.00 22.18 69 ALA A O 1
ATOM 1174 N N . LEU A 1 92 ? 1.522 -4.260 4.459 1.00 28.60 70 LEU A N 1
ATOM 1175 C CA . LEU A 1 92 ? 1.389 -5.709 4.384 1.00 26.53 70 LEU A CA 1
ATOM 1176 C C . LEU A 1 92 ? 1.603 -6.263 2.978 1.00 25.51 70 LEU A C 1
ATOM 1177 O O . LEU A 1 92 ? 1.973 -7.428 2.854 1.00 26.17 70 LEU A O 1
ATOM 1193 N N . ILE A 1 93 ? 1.412 -5.465 1.927 1.00 30.53 71 ILE A N 1
ATOM 1194 C CA . ILE A 1 93 ? 1.700 -5.978 0.579 1.00 35.03 71 ILE A CA 1
ATOM 1195 C C . ILE A 1 93 ? 3.183 -5.979 0.257 1.00 31.59 71 ILE A C 1
ATOM 1196 O O . ILE A 1 93 ? 3.583 -6.458 -0.815 1.00 31.06 71 ILE A O 1
ATOM 1212 N N . LYS A 1 94 ? 4.023 -5.516 1.170 1.00 23.96 72 LYS A N 1
ATOM 1213 C CA . LYS A 1 94 ? 5.464 -5.542 0.998 1.00 26.16 72 LYS A CA 1
ATOM 1214 C C . LYS A 1 94 ? 6.106 -6.849 1.457 1.00 25.36 72 LYS A C 1
ATOM 1215 O O . LYS A 1 94 ? 7.336 -6.937 1.488 1.00 37.03 72 LYS A O 1
ATOM 1234 N N . THR A 1 95 ? 5.333 -7.851 1.828 1.00 36.32 73 THR A N 1
ATOM 1235 C CA . THR A 1 95 ? 5.973 -9.108 2.156 1.00 35.48 73 THR A CA 1
ATOM 1236 C C . THR A 1 95 ? 5.142 -10.261 1.623 1.00 34.24 73 THR A C 1
ATOM 1237 O O . THR A 1 95 ? 3.975 -10.118 1.275 1.00 36.58 73 THR A O 1
ATOM 1248 N N . LYS A 1 96 ? 5.814 -11.385 1.457 1.00 33.63 74 LYS A N 1
ATOM 1249 C CA . LYS A 1 96 ? 5.263 -12.571 0.825 1.00 32.84 74 LYS A CA 1
ATOM 1250 C C . LYS A 1 96 ? 5.899 -13.753 1.535 1.00 32.15 74 LYS A C 1
ATOM 1251 O O . LYS A 1 96 ? 7.116 -13.759 1.738 1.00 33.61 74 LYS A O 1
ATOM 1270 N N . LEU A 1 97 ? 5.098 -14.743 1.899 1.00 30.29 75 LEU A N 1
ATOM 1271 C CA . LEU A 1 97 ? 5.645 -15.907 2.588 1.00 29.90 75 LEU A CA 1
ATOM 1272 C C . LEU A 1 97 ? 6.490 -16.729 1.633 1.00 32.05 75 LEU A C 1
ATOM 1273 O O . LEU A 1 97 ? 6.050 -17.044 0.527 1.00 32.80 75 LEU A O 1
ATOM 1289 N N . LYS A 1 98 ? 7.692 -17.096 2.092 1.00 33.90 76 LYS A N 1
ATOM 1290 C CA . LYS A 1 98 ? 8.529 -18.042 1.362 1.00 37.28 76 LYS A CA 1
ATOM 1291 C C . LYS A 1 98 ? 8.009 -19.470 1.481 1.00 35.01 76 LYS A C 1
ATOM 1292 O O . LYS A 1 98 ? 8.176 -20.262 0.553 1.00 36.84 76 LYS A O 1
ATOM 1311 N N . ASP A 1 99 ? 7.382 -19.819 2.603 1.00 34.30 77 ASP A N 1
ATOM 1312 C CA . ASP A 1 99 ? 6.848 -21.158 2.813 1.00 34.35 77 ASP A CA 1
ATOM 1313 C C . ASP A 1 99 ? 5.397 -21.044 3.242 1.00 32.19 77 ASP A C 1
ATOM 1314 O O . ASP A 1 99 ? 5.012 -20.056 3.859 1.00 34.14 77 ASP A O 1
ATOM 1323 N N . SER A 1 100 ? 4.613 -22.097 3.004 1.00 29.25 78 SER A N 1
ATOM 1324 C CA . SER A 1 100 ? 3.283 -22.125 3.596 1.00 26.97 78 SER A CA 1
ATOM 1325 C C . SER A 1 100 ? 3.415 -22.365 5.094 1.00 25.80 78 SER A C 1
ATOM 1326 O O . SER A 1 100 ? 4.318 -23.074 5.542 1.00 26.98 78 SER A O 1
ATOM 1334 N N . VAL A 1 101 ? 2.491 -21.791 5.861 1.00 25.15 79 VAL A N 1
ATOM 1335 C CA . VAL A 1 101 ? 2.618 -21.856 7.318 1.00 25.11 79 VAL A CA 1
ATOM 1336 C C . VAL A 1 101 ? 1.247 -21.903 7.954 1.00 22.77 79 VAL A C 1
ATOM 1337 O O . VAL A 1 101 ? 0.289 -21.299 7.466 1.00 25.06 79 VAL A O 1
ATOM 1350 N N . THR A 1 102 ? 1.190 -22.593 9.095 1.00 25.53 80 THR A N 1
ATOM 1351 C CA . THR A 1 102 ? -0.000 -22.671 9.918 1.00 22.67 80 THR A CA 1
ATOM 1352 C C . THR A 1 102 ? 0.096 -21.616 11.014 1.00 22.17 80 THR A C 1
ATOM 1353 O O . THR A 1 102 ? 1.151 -21.455 11.633 1.00 24.50 80 THR A O 1
ATOM 1364 N N . VAL A 1 103 ? -0.989 -20.887 11.212 1.00 21.15 81 VAL A N 1
ATOM 1365 C CA . VAL A 1 103 ? -1.077 -19.927 12.299 1.00 20.28 81 VAL A CA 1
ATOM 1366 C C . VAL A 1 103 ? -2.342 -20.214 13.108 1.00 21.37 81 VAL A C 1
ATOM 1367 O O . VAL A 1 103 ? -3.209 -20.976 12.707 1.00 21.73 81 VAL A O 1
ATOM 1380 N N . TYR A 1 104 ? -2.404 -19.601 14.284 1.00 21.01 82 TYR A N 1
ATOM 1381 C CA . TYR A 1 104 ? -3.447 -19.881 15.271 1.00 22.03 82 TYR A CA 1
ATOM 1382 C C . TYR A 1 104 ? -4.103 -18.593 15.734 1.00 21.66 82 TYR A C 1
ATOM 1383 O O . TYR A 1 104 ? -3.449 -17.550 15.850 1.00 21.94 82 TYR A O 1
ATOM 1401 N N . ARG A 1 105 ? -5.410 -18.655 16.006 1.00 21.71 83 ARG A N 1
ATOM 1402 C CA . ARG A 1 105 ? -6.111 -17.487 16.518 1.00 20.47 83 ARG A CA 1
ATOM 1403 C C . ARG A 1 105 ? -7.196 -17.946 17.474 1.00 22.73 83 ARG A C 1
ATOM 1404 O O . ARG A 1 105 ? -8.060 -18.722 17.086 1.00 22.82 83 ARG A O 1
ATOM 1425 N N . GLY A 1 106 ? -7.134 -17.498 18.720 1.00 24.39 84 GLY A N 1
ATOM 1426 C CA . GLY A 1 106 ? -8.244 -17.701 19.628 1.00 25.28 84 GLY A CA 1
ATOM 1427 C C . GLY A 1 106 ? -9.258 -16.581 19.481 1.00 27.38 84 GLY A C 1
ATOM 1428 O O . GLY A 1 106 ? -8.900 -15.407 19.391 1.00 29.50 84 GLY A O 1
ATOM 1432 N N . THR A 1 107 ? -10.532 -16.951 19.472 1.00 25.82 85 THR A N 1
ATOM 1433 C CA . THR A 1 107 ? -11.566 -15.944 19.359 1.00 25.23 85 THR A CA 1
ATOM 1434 C C . THR A 1 107 ? -12.840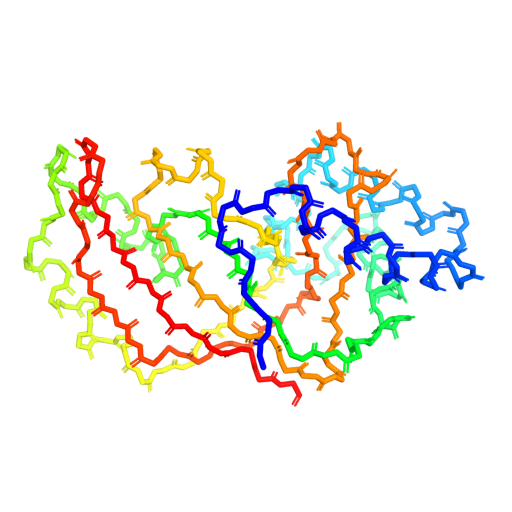 -16.497 19.998 1.00 29.32 85 THR A C 1
ATOM 1435 O O . THR A 1 107 ? -12.796 -17.425 20.806 1.00 28.28 85 THR A O 1
ATOM 1446 N N . ASP A 1 108 ? -13.988 -15.930 19.644 1.00 32.04 86 ASP A N 1
ATOM 1447 C CA . ASP A 1 108 ? -15.257 -16.477 20.109 1.00 32.27 86 ASP A CA 1
ATOM 1448 C C . ASP A 1 108 ? -16.199 -16.616 18.916 1.00 31.67 86 ASP A C 1
ATOM 1449 O O . ASP A 1 108 ? -15.787 -16.606 17.749 1.00 32.68 86 ASP A O 1
ATOM 1458 N N . GLY A 1 109 ? -17.472 -16.817 19.208 1.00 35.81 87 GLY A N 1
ATOM 1459 C CA . GLY A 1 109 ? -18.454 -17.125 18.185 1.00 41.27 87 GLY A CA 1
ATOM 1460 C C . GLY A 1 109 ? -18.739 -16.009 17.210 1.00 42.94 87 GLY A C 1
ATOM 1461 O O . GLY A 1 109 ? -19.491 -16.226 16.253 1.00 38.70 87 GLY A O 1
ATOM 1465 N N . ILE A 1 110 ? -18.150 -14.827 17.414 1.00 46.75 88 ILE A N 1
ATOM 1466 C CA . ILE A 1 110 ? -18.426 -13.685 16.545 1.00 43.94 88 ILE A CA 1
ATOM 1467 C C . ILE A 1 110 ? -18.139 -14.017 15.088 1.00 40.50 88 ILE A C 1
ATOM 1468 O O . ILE A 1 110 ? -18.826 -13.521 14.189 1.00 48.32 88 ILE A O 1
ATOM 1484 N N . ILE A 1 111 ? -17.137 -14.853 14.819 1.00 37.82 89 ILE A N 1
ATOM 1485 C CA . ILE A 1 111 ? -16.788 -15.145 13.431 1.00 40.88 89 ILE A CA 1
ATOM 1486 C C . ILE A 1 111 ? -17.958 -15.750 12.688 1.00 42.76 89 ILE A C 1
ATOM 1487 O O . ILE A 1 111 ? -17.982 -15.730 11.452 1.00 44.74 89 ILE A O 1
ATOM 1503 N N . PHE A 1 112 ? -18.944 -16.276 13.408 1.00 32.10 90 PHE A N 1
ATOM 1504 C CA . PHE A 1 112 ? -20.108 -16.901 12.806 1.00 38.56 90 PHE A CA 1
ATOM 1505 C C . PHE A 1 112 ? -21.291 -15.950 12.744 1.00 53.69 90 PHE A C 1
ATOM 1506 O O . PHE A 1 112 ? -22.395 -16.374 12.388 1.00 59.84 90 PHE A O 1
ATOM 1523 N N . GLY A 1 113 ? -21.081 -14.689 13.087 1.00 61.47 91 GLY A N 1
ATOM 1524 C CA . GLY A 1 113 ? -22.141 -13.714 13.230 1.00 70.34 91 GLY A CA 1
ATOM 1525 C C . GLY A 1 113 ? -22.427 -13.430 14.689 1.00 63.51 91 GLY A C 1
ATOM 1526 O O . GLY A 1 113 ? -22.262 -14.288 15.563 1.00 52.27 91 GLY A O 1
ATOM 1530 N N . LYS A 1 114 ? -22.861 -12.198 14.964 1.00 69.29 92 LYS A N 1
ATOM 1531 C CA . LYS A 1 114 ? -23.118 -11.783 16.336 1.00 68.71 92 LYS A CA 1
ATOM 1532 C C . LYS A 1 114 ? -24.129 -12.683 17.034 1.00 64.53 92 LYS A C 1
ATOM 1533 O O . LYS A 1 114 ? -24.110 -12.775 18.265 1.00 60.96 92 LYS A O 1
ATOM 1552 N N . GLU A 1 115 ? -25.008 -13.352 16.287 1.00 67.94 93 GLU A N 1
ATOM 1553 C CA . GLU A 1 115 ? -26.061 -14.127 16.935 1.00 71.51 93 GLU A CA 1
ATOM 1554 C C . GLU A 1 115 ? -25.509 -15.374 17.606 1.00 58.68 93 GLU A C 1
ATOM 1555 O O . GLU A 1 115 ? -26.072 -15.832 18.604 1.00 57.01 93 GLU A O 1
ATOM 1567 N N . PHE A 1 116 ? -24.404 -15.925 17.088 1.00 56.35 94 PHE A N 1
ATOM 1568 C CA . PHE A 1 116 ? -23.831 -17.146 17.645 1.00 58.06 94 PHE A CA 1
ATOM 1569 C C . PHE A 1 116 ? -22.932 -16.857 18.839 1.00 53.45 94 PHE A C 1
ATOM 1570 O O . PHE A 1 116 ? -22.761 -17.715 19.709 1.00 50.74 94 PHE A O 1
ATOM 1587 N N . GLN A 1 117 ? -22.354 -15.665 18.888 1.00 52.32 95 GLN A N 1
ATOM 1588 C CA . GLN A 1 117 ? -21.571 -15.235 20.033 1.00 54.85 95 GLN A CA 1
ATOM 1589 C C . GLN A 1 117 ? -22.365 -15.413 21.316 1.00 68.57 95 GLN A C 1
ATOM 1590 O O . GLN A 1 117 ? -23.547 -15.060 21.379 1.00 73.45 95 GLN A O 1
ATOM 1604 N N . ASN A 1 118 ? -21.716 -15.981 22.337 1.00 52.41 96 ASN A N 1
ATOM 1605 C CA . ASN A 1 118 ? -22.300 -16.163 23.667 1.00 62.46 96 ASN A CA 1
ATOM 1606 C C . ASN A 1 118 ? -23.344 -17.270 23.702 1.00 63.08 96 ASN A C 1
ATOM 1607 O O . ASN A 1 118 ? -24.038 -17.429 24.710 1.00 67.23 96 ASN A O 1
ATOM 1618 N N . THR A 1 119 ? -23.486 -18.030 22.620 1.00 80.03 97 THR A N 1
ATOM 1619 C CA . THR A 1 119 ? -24.353 -19.196 22.584 1.00 68.05 97 THR A CA 1
ATOM 1620 C C . THR A 1 119 ? -23.566 -20.499 22.582 1.00 58.91 97 THR A C 1
ATOM 1621 O O . THR A 1 119 ? -24.161 -21.570 22.729 1.00 46.90 97 THR A O 1
ATOM 1632 N N . LEU A 1 120 ? -22.247 -20.435 22.433 1.00 50.17 98 LEU A N 1
ATOM 1633 C CA . LEU A 1 120 ? -21.469 -21.641 22.196 1.00 46.89 98 LEU A CA 1
ATOM 1634 C C . LEU A 1 120 ? -21.284 -22.454 23.468 1.00 47.92 98 LEU A C 1
ATOM 1635 O O . LEU A 1 120 ? -21.288 -23.692 23.422 1.00 44.79 98 LEU A O 1
ATOM 1651 N N . MET A 1 121 ? -21.143 -21.784 24.608 1.00 52.20 99 MET A N 1
ATOM 1652 C CA . MET A 1 121 ? -20.676 -22.421 25.825 1.00 52.34 99 MET A CA 1
ATOM 1653 C C . MET A 1 121 ? -21.820 -22.583 26.808 1.00 53.25 99 MET A C 1
ATOM 1654 O O . MET A 1 121 ? -22.671 -21.697 26.946 1.00 52.60 99 MET A O 1
ATOM 1668 N N . ASN A 1 122 ? -21.839 -23.737 27.462 1.00 54.57 100 ASN A N 1
ATOM 1669 C CA . ASN A 1 122 ? -22.631 -23.975 28.658 1.00 67.03 100 ASN A CA 1
ATOM 1670 C C . ASN A 1 122 ? -21.588 -24.311 29.723 1.00 62.41 100 ASN A C 1
ATOM 1671 O O . ASN A 1 122 ? -21.147 -25.456 29.851 1.00 57.22 100 ASN A O 1
ATOM 1682 N N . GLY A 1 123 ? -21.132 -23.279 30.427 1.00 58.18 101 GLY A N 1
ATOM 1683 C CA . GLY A 1 123 ? -20.041 -23.452 31.373 1.00 58.21 101 GLY A CA 1
ATOM 1684 C C . GLY A 1 123 ? -18.758 -23.805 30.646 1.00 54.43 101 GLY A C 1
ATOM 1685 O O . GLY A 1 123 ? -18.359 -23.144 29.679 1.00 54.06 101 GLY A O 1
ATOM 1689 N N . ASN A 1 124 ? -18.097 -24.866 31.105 1.00 56.94 102 ASN A N 1
ATOM 1690 C CA . ASN A 1 124 ? -16.840 -25.312 30.517 1.00 61.88 102 ASN A CA 1
ATOM 1691 C C . ASN A 1 124 ? -17.034 -26.315 29.384 1.00 49.43 102 ASN A C 1
ATOM 1692 O O . ASN A 1 124 ? -16.046 -26.857 28.881 1.00 44.29 102 ASN A O 1
ATOM 1703 N N . LYS A 1 125 ? -18.273 -26.575 28.974 1.00 47.10 103 LYS A N 1
ATOM 1704 C CA . LYS A 1 125 ? -18.570 -27.532 27.918 1.00 52.75 103 LYS A CA 1
ATOM 1705 C C . LYS A 1 125 ? -19.159 -26.795 26.721 1.00 44.70 103 LYS A C 1
ATOM 1706 O O . LYS A 1 125 ? -19.896 -25.817 26.879 1.00 44.95 103 LYS A O 1
ATOM 1725 N N . VAL A 1 126 ? -18.829 -27.248 25.526 1.00 38.48 104 VAL A N 1
ATOM 1726 C CA . VAL A 1 126 ? -19.469 -26.693 24.342 1.00 37.57 104 VAL A CA 1
ATOM 1727 C C . VAL A 1 126 ? -20.877 -27.257 24.262 1.00 40.46 104 VAL A C 1
ATOM 1728 O O . VAL A 1 126 ? -21.092 -28.454 24.483 1.00 43.88 104 VAL A O 1
ATOM 1741 N N . ASN A 1 127 ? -21.845 -26.389 23.980 1.00 41.55 105 ASN A N 1
ATOM 1742 C CA . ASN A 1 127 ? -23.222 -26.815 23.743 1.00 45.85 105 ASN A CA 1
ATOM 1743 C C . ASN A 1 127 ? -23.272 -27.664 22.470 1.00 41.87 105 ASN A C 1
ATOM 1744 O O . ASN A 1 127 ? -23.019 -27.163 21.373 1.00 41.83 105 ASN A O 1
ATOM 1755 N N . GLY A 1 128 ? -23.573 -28.959 22.616 1.00 48.33 106 GLY A N 1
ATOM 1756 C CA . GLY A 1 128 ? -23.425 -29.880 21.499 1.00 51.87 106 GLY A CA 1
ATOM 1757 C C . GLY A 1 128 ? -24.397 -29.614 20.369 1.00 51.22 106 GLY A C 1
ATOM 1758 O O . GLY A 1 128 ? -24.068 -29.820 19.197 1.00 49.17 106 GLY A O 1
ATOM 1762 N N . GLU A 1 129 ? -25.601 -29.158 20.695 1.00 53.31 107 GLU A N 1
ATOM 1763 C CA . GLU A 1 129 ? -26.554 -28.823 19.645 1.00 54.72 107 GLU A CA 1
ATOM 1764 C C . GLU A 1 129 ? -26.095 -27.595 18.863 1.00 52.22 107 GLU A C 1
ATOM 1765 O O . GLU A 1 129 ? -26.223 -27.553 17.635 1.00 51.21 107 GLU A O 1
ATOM 1777 N N . VAL A 1 130 ? -25.549 -26.588 19.552 1.00 46.84 108 VAL A N 1
ATOM 1778 C CA . VAL A 1 130 ? -25.057 -25.402 18.857 1.00 42.00 108 VAL A CA 1
ATOM 1779 C C . VAL A 1 130 ? -23.860 -25.766 17.995 1.00 40.74 108 VAL A C 1
ATOM 1780 O O . VAL A 1 130 ? -23.720 -25.282 16.865 1.00 39.91 108 VAL A O 1
ATOM 1793 N N . ALA A 1 131 ? -22.967 -26.612 18.516 1.00 37.42 109 ALA A N 1
ATOM 1794 C CA . ALA A 1 131 ? -21.805 -27.022 17.738 1.00 35.83 109 ALA A CA 1
ATOM 1795 C C . ALA A 1 131 ? -22.219 -27.738 16.460 1.00 35.94 109 ALA A C 1
ATOM 1796 O O . ALA A 1 131 ? -21.654 -27.483 15.388 1.00 34.53 109 ALA A O 1
ATOM 1803 N N . LYS A 1 132 ? -23.186 -28.651 16.555 1.00 38.87 110 LYS A N 1
ATOM 1804 C CA . LYS A 1 132 ? -23.669 -29.354 15.366 1.00 41.10 110 LYS A CA 1
ATOM 1805 C C . LYS A 1 132 ? -24.261 -28.385 14.345 1.00 45.43 110 LYS A C 1
ATOM 1806 O O . LYS A 1 132 ? -23.999 -28.497 13.141 1.00 41.21 110 LYS A O 1
ATOM 1825 N N . LYS A 1 133 ? -25.065 -27.424 14.802 1.00 41.03 111 LYS A N 1
ATOM 1826 C CA . LYS A 1 133 ? -25.647 -26.453 13.880 1.00 41.83 111 LYS A CA 1
ATOM 1827 C C . LYS A 1 133 ? -24.572 -25.584 13.225 1.00 39.00 111 LYS A C 1
ATOM 1828 O O . LYS A 1 133 ? -24.647 -25.290 12.025 1.00 39.14 111 LYS A O 1
ATOM 1847 N N . ILE A 1 134 ? -23.566 -25.157 13.996 1.00 36.48 112 ILE A N 1
ATOM 1848 C CA . ILE A 1 134 ? -22.479 -24.363 13.434 1.00 33.98 112 ILE A CA 1
ATOM 1849 C C . ILE A 1 134 ? -21.715 -25.178 12.410 1.00 32.69 112 ILE A C 1
ATOM 1850 O O . ILE A 1 134 ? -21.365 -24.674 11.339 1.00 31.99 112 ILE A O 1
ATOM 1866 N N . LYS A 1 135 ? -21.465 -26.455 12.711 1.00 33.09 113 LYS A N 1
ATOM 1867 C CA . LYS A 1 135 ? -20.797 -27.331 11.757 1.00 35.42 113 LYS A CA 1
ATOM 1868 C C . LYS A 1 135 ? -21.592 -27.420 10.463 1.00 34.69 113 LYS A C 1
ATOM 1869 O O . LYS A 1 135 ? -21.074 -27.140 9.375 1.00 36.13 113 LYS A O 1
ATOM 1888 N N . LYS A 1 136 ? -22.873 -27.775 10.566 1.00 39.27 114 LYS A N 1
ATOM 1889 C CA . LYS A 1 136 ? -23.690 -27.929 9.371 1.00 40.40 114 LYS A CA 1
ATOM 1890 C C . LYS A 1 136 ? -23.772 -26.631 8.572 1.00 43.25 114 LYS A C 1
ATOM 1891 O O . LYS A 1 136 ? -23.816 -26.666 7.337 1.00 41.83 114 LYS A O 1
ATOM 1910 N N . GLU A 1 137 ? -23.783 -25.481 9.249 1.00 37.91 115 GLU A N 1
ATOM 1911 C CA . GLU A 1 137 ? -24.007 -24.198 8.585 1.00 38.19 115 GLU A CA 1
ATOM 1912 C C . GLU A 1 137 ? -22.736 -23.612 7.970 1.00 36.04 115 GLU A C 1
ATOM 1913 O O . GLU A 1 137 ? -22.824 -22.922 6.951 1.00 37.06 115 GLU A O 1
ATOM 1925 N N . PHE A 1 138 ? -21.555 -23.865 8.552 1.00 33.09 116 PHE A N 1
ATOM 1926 C CA . PHE A 1 138 ? -20.341 -23.145 8.178 1.00 30.90 116 PHE A CA 1
ATOM 1927 C C . PHE A 1 138 ? -19.225 -24.012 7.624 1.00 29.52 116 PHE A C 1
ATOM 1928 O O . PHE A 1 138 ? -18.322 -23.475 6.977 1.00 28.38 116 PHE A O 1
ATOM 1945 N N . GLU A 1 139 ? -19.227 -25.313 7.870 1.00 29.94 117 GLU A N 1
ATOM 1946 C CA . GLU A 1 139 ? -18.234 -26.160 7.231 1.00 29.32 117 GLU A CA 1
ATOM 1947 C C . GLU A 1 139 ? -18.450 -26.120 5.726 1.00 29.83 117 GLU A C 1
ATOM 1948 O O . GLU A 1 139 ? -19.582 -26.188 5.241 1.00 32.18 117 GLU A O 1
ATOM 1960 N N . GLY A 1 140 ? -17.358 -25.979 4.991 1.00 32.45 118 GLY A N 1
ATOM 1961 C CA . GLY A 1 140 ? -17.452 -25.891 3.548 1.00 32.98 118 GLY A CA 1
ATOM 1962 C C . GLY A 1 140 ? -17.943 -24.551 3.061 1.00 32.96 118 GLY A C 1
ATOM 1963 O O . GLY A 1 140 ? -18.506 -24.459 1.965 1.00 33.31 118 GLY A O 1
ATOM 1967 N N . THR A 1 141 ? -17.739 -23.497 3.837 1.00 29.34 119 THR A N 1
ATOM 1968 C CA . THR A 1 141 ? -18.088 -22.154 3.414 1.00 29.11 119 THR A CA 1
ATOM 1969 C C . THR A 1 141 ? -16.890 -21.249 3.603 1.00 28.16 119 THR A C 1
ATOM 1970 O O . THR A 1 141 ? -15.952 -21.544 4.359 1.00 28.60 119 THR A O 1
ATOM 1981 N N . MET A 1 142 ? -16.911 -20.141 2.871 1.00 34.26 120 MET A N 1
ATOM 1982 C CA . MET A 1 142 ? -15.894 -19.112 3.009 1.00 32.56 120 MET A CA 1
ATOM 1983 C C . MET A 1 142 ? -16.351 -18.069 4.017 1.00 32.13 120 MET A C 1
ATOM 1984 O O . MET A 1 142 ? -17.506 -17.641 3.975 1.00 37.92 120 MET A O 1
ATOM 1998 N N . LEU A 1 143 ? -15.450 -17.659 4.905 1.00 31.07 121 LEU A N 1
ATOM 1999 C CA . LEU A 1 143 ? -15.640 -16.503 5.773 1.00 32.31 121 LEU A CA 1
ATOM 2000 C C . LEU A 1 143 ? -14.786 -15.343 5.261 1.00 34.14 121 LEU A C 1
ATOM 2001 O O . LEU A 1 143 ? -13.792 -15.543 4.555 1.00 33.35 121 LEU A O 1
ATOM 2017 N N . LEU A 1 144 ? -15.229 -14.124 5.567 1.00 34.62 122 LEU A N 1
ATOM 2018 C CA . LEU A 1 144 ? -14.567 -12.891 5.142 1.00 35.69 122 LEU A CA 1
ATOM 2019 C C . LEU A 1 144 ? -14.405 -12.020 6.375 1.00 34.63 122 LEU A C 1
ATOM 2020 O O . LEU A 1 144 ? -15.399 -11.657 7.010 1.00 33.10 122 LEU A O 1
ATOM 2036 N N . GLU A 1 145 ? -13.164 -11.704 6.728 1.00 28.66 123 GLU A N 1
ATOM 2037 C CA . GLU A 1 145 ? -12.864 -10.860 7.879 1.00 27.82 123 GLU A CA 1
ATOM 2038 C C . GLU A 1 145 ? -12.601 -9.434 7.415 1.00 28.45 123 GLU A C 1
ATOM 2039 O O . GLU A 1 145 ? -11.602 -9.172 6.741 1.00 28.88 123 GLU A O 1
ATOM 2051 N N . ARG A 1 146 ? -13.480 -8.509 7.810 1.00 26.47 124 ARG A N 1
ATOM 2052 C CA . ARG A 1 146 ? -13.346 -7.119 7.393 1.00 25.70 124 ARG A CA 1
ATOM 2053 C C . ARG A 1 146 ? -12.239 -6.369 8.125 1.00 24.57 124 ARG A C 1
ATOM 2054 O O . ARG A 1 146 ? -11.638 -5.469 7.544 1.00 24.80 124 ARG A O 1
ATOM 2075 N N . GLY A 1 147 ? -11.964 -6.689 9.404 1.00 23.43 125 GLY A N 1
ATOM 2076 C CA . GLY A 1 147 ? -10.805 -6.110 10.061 1.00 23.00 125 GLY A CA 1
ATOM 2077 C C . GLY A 1 147 ? -9.522 -6.771 9.611 1.00 24.83 125 GLY A C 1
ATOM 2078 O O . GLY A 1 147 ? -9.523 -7.700 8.815 1.00 23.21 125 GLY A O 1
ATOM 2082 N N . TYR A 1 148 ? -8.391 -6.308 10.155 1.00 21.81 126 TYR A N 1
ATOM 2083 C CA . TYR A 1 148 ? -7.176 -7.092 10.008 1.00 21.12 126 TYR A CA 1
ATOM 2084 C C . TYR A 1 148 ? -7.290 -8.399 10.795 1.00 21.71 126 TYR A C 1
ATOM 2085 O O . TYR A 1 148 ? -8.041 -8.513 11.766 1.00 23.99 126 TYR A O 1
ATOM 2103 N N . LEU A 1 149 ? -6.534 -9.388 10.372 1.00 21.23 127 LEU A N 1
ATOM 2104 C CA . LEU A 1 149 ? -6.589 -10.715 10.970 1.00 22.01 127 LEU A CA 1
ATOM 2105 C C . LEU A 1 149 ? -5.269 -10.975 11.683 1.00 21.79 127 LEU A C 1
ATOM 2106 O O . LEU A 1 149 ? -4.263 -11.333 11.067 1.00 22.26 127 LEU A O 1
ATOM 2122 N N . SER A 1 150 ? -5.290 -10.790 13.010 1.00 22.33 128 SER A N 1
ATOM 2123 C CA . SER A 1 150 ? -4.147 -11.056 13.862 1.00 21.76 128 SER A CA 1
ATOM 2124 C C . SER A 1 150 ? -4.150 -12.530 14.247 1.00 24.00 128 SER A C 1
ATOM 2125 O O . SER A 1 150 ? -5.158 -13.042 14.756 1.00 24.66 128 SER A O 1
ATOM 2133 N N . THR A 1 151 ? -3.021 -13.195 14.031 1.00 18.71 129 THR A N 1
ATOM 2134 C CA . THR A 1 151 ? -2.849 -14.610 14.310 1.00 18.85 129 THR A CA 1
ATOM 2135 C C . THR A 1 151 ? -1.478 -14.777 14.946 1.00 19.70 129 THR A C 1
ATOM 2136 O O . THR A 1 151 ? -0.720 -13.813 15.059 1.00 21.06 129 THR A O 1
ATOM 2147 N N . SER A 1 152 ? -1.163 -15.991 15.394 1.00 19.12 130 SER A N 1
ATOM 2148 C CA . SER A 1 152 ? 0.129 -16.286 16.004 1.00 19.99 130 SER A CA 1
ATOM 2149 C C . SER A 1 152 ? 0.770 -17.504 15.359 1.00 19.28 130 SER A C 1
ATOM 2150 O O . SER A 1 152 ? 0.092 -18.470 14.975 1.00 19.60 130 SER A O 1
ATOM 2158 N N . LEU A 1 153 ? 2.105 -17.493 15.308 1.00 19.35 131 LEU A N 1
ATOM 2159 C CA . LEU A 1 153 ? 2.843 -18.660 14.838 1.00 19.91 131 LEU A CA 1
ATOM 2160 C C . LEU A 1 153 ? 2.734 -19.841 15.787 1.00 20.84 131 LEU A C 1
ATOM 2161 O O . LEU A 1 153 ? 3.025 -20.976 15.396 1.00 22.85 131 LEU A O 1
ATOM 2177 N N . VAL A 1 154 ? 2.362 -19.600 17.034 1.00 21.07 132 VAL A N 1
ATOM 2178 C CA . VAL A 1 154 ? 2.202 -20.705 17.966 1.00 19.93 132 VAL A CA 1
ATOM 2179 C C . VAL A 1 154 ? 0.796 -20.676 18.550 1.00 19.72 132 VAL A C 1
ATOM 2180 O O . VAL A 1 154 ? 0.099 -19.650 18.584 1.00 19.25 132 VAL A O 1
ATOM 2193 N N . ASN A 1 155 ? 0.405 -21.837 19.053 1.00 22.05 133 ASN A N 1
ATOM 2194 C CA . ASN A 1 155 ? -0.880 -22.015 19.711 1.00 20.44 133 ASN A CA 1
ATOM 2195 C C . ASN A 1 155 ? -0.663 -21.685 21.183 1.00 20.53 133 ASN A C 1
ATOM 2196 O O . ASN A 1 155 ? -0.440 -22.563 22.004 1.00 22.19 133 ASN A O 1
ATOM 2207 N N . GLY A 1 156 ? -0.706 -20.379 21.489 1.00 21.14 134 GLY A N 1
ATOM 2208 C CA . GLY A 1 156 ? -0.259 -19.892 22.789 1.00 21.89 134 GLY A CA 1
ATOM 2209 C C . GLY A 1 156 ? -1.254 -20.184 23.893 1.00 23.64 134 GLY A C 1
ATOM 2210 O O . GLY A 1 156 ? -2.430 -20.497 23.645 1.00 22.01 134 GLY A O 1
ATOM 2214 N N . THR A 1 157 ? -0.753 -20.093 25.135 1.00 24.41 135 THR A N 1
ATOM 2215 C CA . THR A 1 157 ? -1.595 -20.383 26.291 1.00 24.74 135 THR A CA 1
ATOM 2216 C C . THR A 1 157 ? -2.783 -19.433 26.384 1.00 23.25 135 THR A C 1
ATOM 2217 O O . THR A 1 157 ? -3.820 -19.802 26.938 1.00 25.48 135 THR A O 1
ATOM 2228 N N . LEU A 1 158 ? -2.655 -18.210 25.874 1.00 23.70 136 LEU A N 1
ATOM 2229 C CA . LEU A 1 158 ? -3.771 -17.267 25.927 1.00 39.54 136 LEU A CA 1
ATOM 2230 C C . LEU A 1 158 ? -5.015 -17.827 25.233 1.00 31.82 136 LEU A C 1
ATOM 2231 O O . LEU A 1 158 ? -6.147 -17.462 25.581 1.00 26.47 136 LEU A O 1
ATOM 2247 N N . PHE A 1 159 ? -4.841 -18.739 24.278 1.00 23.65 137 PHE A N 1
ATOM 2248 C CA . PHE A 1 159 ? -5.984 -19.265 23.557 1.00 24.33 137 PHE A CA 1
ATOM 2249 C C . PHE A 1 159 ? -6.762 -20.308 24.345 1.00 23.71 137 PHE A C 1
ATOM 2250 O O . PHE A 1 159 ? -7.900 -20.624 23.960 1.00 26.13 137 PHE A O 1
ATOM 2267 N N . LEU A 1 160 ? -6.186 -20.855 25.427 1.00 26.29 138 LEU A N 1
ATOM 2268 C CA . LEU A 1 160 ? -6.879 -21.857 26.229 1.00 27.27 138 LEU A CA 1
ATOM 2269 C C . LEU A 1 160 ? -8.165 -21.303 26.826 1.00 30.25 138 LEU A C 1
ATOM 2270 O O . LEU A 1 160 ? -9.127 -22.047 27.013 1.00 35.93 138 LEU A O 1
ATOM 2286 N N . ALA A 1 161 ? -8.210 -20.014 27.104 1.00 26.86 139 ALA A N 1
ATOM 2287 C CA . ALA A 1 161 ? -9.368 -19.404 27.740 1.00 33.25 139 ALA A CA 1
ATOM 2288 C C . ALA A 1 161 ? -10.384 -18.877 26.742 1.00 33.62 139 ALA A C 1
ATOM 2289 O O . ALA A 1 161 ? -11.355 -18.238 27.154 1.00 35.29 139 ALA A O 1
ATOM 2296 N N . ARG A 1 162 ? -10.180 -19.109 25.439 1.00 28.02 140 ARG A N 1
ATOM 2297 C CA A ARG A 1 162 ? -11.113 -18.617 24.451 0.52 27.92 140 ARG A CA 1
ATOM 2298 C CA B ARG A 1 162 ? -11.107 -18.614 24.434 0.48 27.86 140 ARG A CA 1
ATOM 2299 C C . ARG A 1 162 ? -11.966 -19.761 23.901 1.00 28.11 140 ARG A C 1
ATOM 2300 O O . ARG A 1 162 ? -11.502 -20.900 23.810 1.00 29.80 140 ARG A O 1
ATOM 2339 N N . PRO A 1 163 ? -13.228 -19.509 23.538 1.00 25.50 141 PRO A N 1
ATOM 2340 C CA . PRO A 1 163 ? -14.107 -20.636 23.171 1.00 24.51 141 PRO A CA 1
ATOM 2341 C C . PRO A 1 163 ? -13.907 -21.188 21.776 1.00 23.97 141 PRO A C 1
ATOM 2342 O O . PRO A 1 163 ? -14.349 -22.317 21.528 1.00 26.06 141 PRO A O 1
ATOM 2353 N N . VAL A 1 164 ? -13.294 -20.427 20.878 1.00 22.49 142 VAL A N 1
ATOM 2354 C CA . VAL A 1 164 ? -13.024 -20.858 19.509 1.00 23.30 142 VAL A CA 1
ATOM 2355 C C . VAL A 1 164 ? -11.522 -20.788 19.250 1.00 22.60 142 VAL A C 1
ATOM 2356 O O . VAL A 1 164 ? -10.875 -19.778 19.561 1.00 22.64 142 VAL A O 1
ATOM 2369 N N . LEU A 1 165 ? -10.977 -21.851 18.654 1.00 21.68 143 LEU A N 1
ATOM 2370 C CA . LEU A 1 165 ? -9.587 -21.906 18.217 1.00 20.29 143 LEU A CA 1
ATOM 2371 C C . LEU A 1 165 ? -9.592 -22.098 16.711 1.00 21.60 143 LEU A C 1
ATOM 2372 O O . LEU A 1 165 ? -10.103 -23.106 16.237 1.00 23.32 143 LEU A O 1
ATOM 2388 N N . ILE A 1 166 ? -8.990 -21.171 15.992 1.00 21.19 144 ILE A N 1
ATOM 2389 C CA . ILE A 1 166 ? -8.856 -21.287 14.540 1.00 21.54 144 ILE A CA 1
ATOM 2390 C C . ILE A 1 166 ? -7.433 -21.713 14.252 1.00 23.24 144 ILE A C 1
ATOM 2391 O O . ILE A 1 166 ? -6.480 -21.093 14.753 1.00 22.79 144 ILE A O 1
ATOM 2407 N N . GLU A 1 167 ? -7.286 -22.767 13.457 1.00 20.99 145 GLU A N 1
ATOM 2408 C CA . GLU A 1 167 ? -6.007 -23.198 12.903 1.00 21.00 145 GLU A CA 1
ATOM 2409 C C . GLU A 1 167 ? -6.065 -22.863 11.410 1.00 21.42 145 GLU A C 1
ATOM 2410 O O . GLU A 1 167 ? -6.871 -23.441 10.679 1.00 23.16 145 GLU A O 1
ATOM 2422 N N . LEU A 1 168 ? -5.232 -21.927 10.968 1.00 21.46 146 LEU A N 1
ATOM 2423 C CA . LEU A 1 168 ? -5.364 -21.348 9.631 1.00 22.17 146 LEU A CA 1
ATOM 2424 C C . LEU A 1 168 ? -4.113 -21.627 8.821 1.00 23.74 146 LEU A C 1
ATOM 2425 O O . LEU A 1 168 ? -3.005 -21.330 9.260 1.00 22.96 146 LEU A O 1
ATOM 2441 N N . LYS A 1 169 ? -4.279 -22.167 7.611 1.00 23.03 147 LYS A N 1
ATOM 2442 C CA . LYS A 1 169 ? -3.142 -22.411 6.741 1.00 23.08 147 LYS A CA 1
ATOM 2443 C C . LYS A 1 169 ? -3.004 -21.223 5.802 1.00 26.08 147 LYS A C 1
ATOM 2444 O O . LYS A 1 169 ? -3.991 -20.814 5.193 1.00 25.68 147 LYS A O 1
ATOM 2463 N N . ILE A 1 170 ? -1.812 -20.642 5.731 1.00 22.99 148 ILE A N 1
ATOM 2464 C CA . ILE A 1 170 ? -1.526 -19.520 4.836 1.00 23.62 148 ILE A CA 1
ATOM 2465 C C . ILE A 1 170 ? -0.634 -20.059 3.723 1.00 24.56 148 ILE A C 1
ATOM 2466 O O . ILE A 1 170 ? 0.437 -20.599 4.018 1.00 24.47 148 ILE A O 1
ATOM 2482 N N . PRO A 1 171 ? -1.004 -19.911 2.449 1.00 26.56 149 PRO A N 1
ATOM 2483 C CA . PRO A 1 171 ? -0.189 -20.493 1.379 1.00 26.83 149 PRO A CA 1
ATOM 2484 C C . PRO A 1 171 ? 1.084 -19.713 1.100 1.00 26.29 149 PRO A C 1
ATOM 2485 O O . PRO A 1 171 ? 1.161 -18.499 1.292 1.00 26.05 149 PRO A O 1
ATOM 2496 N N . LYS A 1 172 ? 2.091 -20.433 0.610 1.00 28.86 150 LYS A N 1
ATOM 2497 C CA . LYS A 1 172 ? 3.304 -19.783 0.149 1.00 29.54 150 LYS A CA 1
ATOM 2498 C C . LYS A 1 172 ? 2.928 -18.701 -0.856 1.00 30.12 150 LYS A C 1
ATOM 2499 O O . LYS A 1 172 ? 2.018 -18.885 -1.670 1.00 30.19 150 LYS A O 1
ATOM 2518 N N . GLY A 1 173 ? 3.639 -17.577 -0.794 1.00 31.10 151 GLY A N 1
ATOM 2519 C CA . GLY A 1 173 ? 3.324 -16.432 -1.628 1.00 32.44 151 GLY A CA 1
ATOM 2520 C C . GLY A 1 173 ? 2.252 -15.528 -1.056 1.00 30.52 151 GLY A C 1
ATOM 2521 O O . GLY A 1 173 ? 1.980 -14.463 -1.633 1.00 31.11 151 GLY A O 1
ATOM 2525 N N . GLY A 1 174 ? 1.610 -15.931 0.035 1.00 26.08 152 GLY A N 1
ATOM 2526 C CA . GLY A 1 174 ? 0.576 -15.110 0.628 1.00 25.50 152 GLY A CA 1
ATOM 2527 C C . GLY A 1 174 ? 1.149 -13.909 1.344 1.00 25.91 152 GLY A C 1
ATOM 2528 O O . GLY A 1 174 ? 2.318 -13.879 1.739 1.00 27.33 152 GLY A O 1
ATOM 2532 N N . ASN A 1 175 ? 0.312 -12.887 1.518 1.00 26.72 153 ASN A N 1
ATOM 2533 C CA . ASN A 1 175 ? 0.723 -11.694 2.258 1.00 26.36 153 ASN A CA 1
ATOM 2534 C C . ASN A 1 175 ? 0.423 -11.943 3.732 1.00 28.82 153 ASN A C 1
ATOM 2535 O O . ASN A 1 175 ? -0.725 -12.179 4.104 1.00 27.47 153 ASN A O 1
ATOM 2546 N N . ALA A 1 176 ? 1.458 -11.894 4.553 1.00 22.50 154 ALA A N 1
ATOM 2547 C CA . ALA A 1 176 ? 1.335 -11.998 6.005 1.00 21.24 154 ALA A CA 1
ATOM 2548 C C . ALA A 1 176 ? 2.646 -11.508 6.575 1.00 22.77 154 ALA A C 1
ATOM 2549 O O . ALA A 1 176 ? 3.707 -11.848 6.050 1.00 25.28 154 ALA A O 1
ATOM 2556 N N . GLY A 1 177 ? 2.573 -10.698 7.634 1.00 20.82 155 GLY A N 1
ATOM 2557 C CA . GLY A 1 177 ? 3.748 -10.042 8.158 1.00 21.05 155 GLY A CA 1
ATOM 2558 C C . GLY A 1 177 ? 4.005 -10.458 9.579 1.00 23.52 155 GLY A C 1
ATOM 2559 O O . GLY A 1 177 ? 3.081 -10.426 10.397 1.00 22.57 155 GLY A O 1
ATOM 2563 N N . TYR A 1 178 ? 5.248 -10.800 9.884 1.00 21.76 156 TYR A N 1
ATOM 2564 C CA . TYR A 1 178 ? 5.628 -11.173 11.244 1.00 23.56 156 TYR A CA 1
ATOM 2565 C C . TYR A 1 178 ? 5.946 -9.880 11.978 1.00 23.07 156 TYR A C 1
ATOM 2566 O O . TYR A 1 178 ? 6.979 -9.265 11.718 1.00 22.79 156 TYR A O 1
ATOM 2584 N N . VAL A 1 179 ? 5.066 -9.466 12.900 1.00 19.69 157 VAL A N 1
ATOM 2585 C CA . VAL A 1 179 ? 5.188 -8.149 13.505 1.00 20.05 157 VAL A CA 1
ATOM 2586 C C . VAL A 1 179 ? 5.753 -8.178 14.927 1.00 19.97 157 VAL A C 1
ATOM 2587 O O . VAL A 1 179 ? 5.928 -7.107 15.504 1.00 21.89 157 VAL A O 1
ATOM 2600 N N . ASP A 1 180 ? 6.080 -9.345 15.477 1.00 22.87 158 ASP A N 1
ATOM 2601 C CA . ASP A 1 180 ? 6.537 -9.407 16.869 1.00 21.85 158 ASP A CA 1
ATOM 2602 C C . ASP A 1 180 ? 7.705 -8.478 17.179 1.00 23.55 158 ASP A C 1
ATOM 2603 O O . ASP A 1 180 ? 7.747 -7.929 18.293 1.00 23.85 158 ASP A O 1
ATOM 2612 N N . PRO A 1 181 ? 8.682 -8.276 16.289 1.00 23.42 159 PRO A N 1
ATOM 2613 C CA . PRO A 1 181 ? 9.814 -7.418 16.656 1.00 26.69 159 PRO A CA 1
ATOM 2614 C C . PRO A 1 181 ? 9.453 -5.956 16.855 1.00 27.72 159 PRO A C 1
ATOM 2615 O O . PRO A 1 181 ? 10.246 -5.233 17.480 1.00 27.69 159 PRO A O 1
ATOM 2626 N N . ILE A 1 182 ? 8.297 -5.494 16.361 1.00 23.35 160 ILE A N 1
ATOM 2627 C CA . ILE A 1 182 ? 7.836 -4.128 16.608 1.00 23.49 160 ILE A CA 1
ATOM 2628 C C . ILE A 1 182 ? 6.480 -4.095 17.297 1.00 24.03 160 ILE A C 1
ATOM 2629 O O . ILE A 1 182 ? 5.910 -3.020 17.491 1.00 23.19 160 ILE A O 1
ATOM 2645 N N . SER A 1 183 ? 6.011 -5.233 17.787 1.00 23.09 161 SER A N 1
ATOM 2646 C CA . SER A 1 183 ? 4.726 -5.271 18.445 1.00 21.93 161 SER A CA 1
ATOM 2647 C C . SER A 1 183 ? 4.832 -4.617 19.813 1.00 22.38 161 SER A C 1
ATOM 2648 O O . SER A 1 183 ? 5.873 -4.658 20.462 1.00 23.57 161 SER A O 1
ATOM 2656 N N . TYR A 1 184 ? 3.721 -4.049 20.237 1.00 22.74 162 TYR A N 1
ATOM 2657 C CA . TYR A 1 184 ? 3.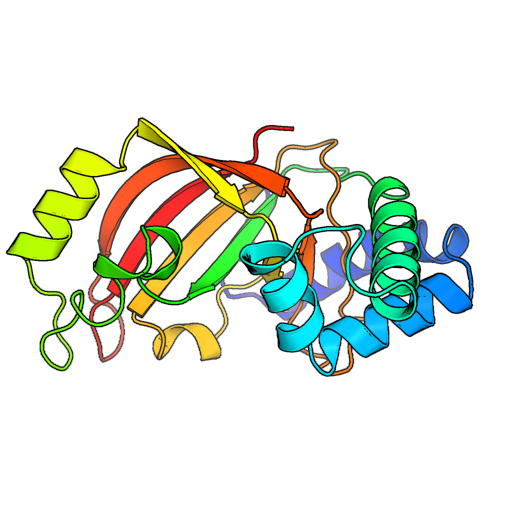597 -3.552 21.602 1.00 23.57 162 TYR A 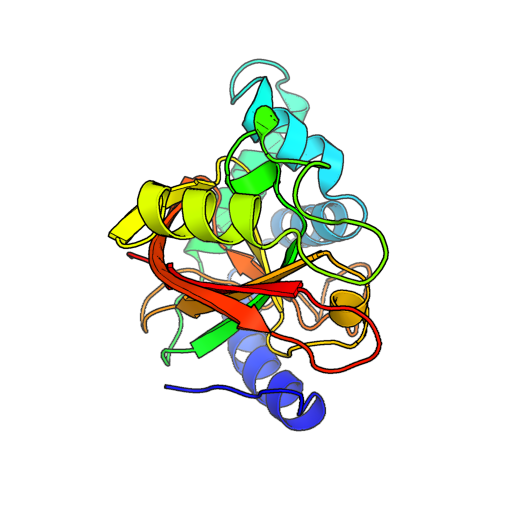CA 1
ATOM 2658 C C . TYR A 1 184 ? 3.598 -4.684 22.629 1.00 22.70 162 TYR A C 1
ATOM 2659 O O . TYR A 1 184 ? 3.855 -4.423 23.827 1.00 23.24 162 TYR A O 1
ATOM 2677 N N . TYR A 1 185 ? 3.285 -5.916 22.205 1.00 23.52 163 TYR A N 1
ATOM 2678 C CA . TYR A 1 185 ? 3.226 -7.102 23.065 1.00 23.28 163 TYR A CA 1
ATOM 2679 C C . TYR A 1 185 ? 4.181 -8.166 22.532 1.00 22.96 163 TYR A C 1
ATOM 2680 O O . TYR A 1 185 ? 3.757 -9.194 21.977 1.00 23.57 163 TYR A O 1
ATOM 2698 N N . PRO A 1 186 ? 5.480 -7.937 22.659 1.00 23.92 164 PRO A N 1
ATOM 2699 C CA . PRO A 1 186 ? 6.451 -8.951 22.244 1.00 24.95 164 PRO A CA 1
ATOM 2700 C C . PRO A 1 186 ? 6.226 -10.260 22.990 1.00 25.06 164 PRO A C 1
ATOM 2701 O O . PRO A 1 186 ? 5.974 -10.280 24.197 1.00 25.40 164 PRO A O 1
ATOM 2712 N N . GLY A 1 187 ? 6.334 -11.358 22.257 1.00 24.05 165 GLY A N 1
ATOM 2713 C CA . GLY A 1 187 ? 6.018 -12.679 22.739 1.00 27.53 165 GLY A CA 1
ATOM 2714 C C . GLY A 1 187 ? 4.730 -13.239 22.186 1.00 25.00 165 GLY A C 1
ATOM 2715 O O . GLY A 1 187 ? 4.505 -14.451 22.300 1.00 24.52 165 GLY A O 1
ATOM 2719 N N . GLN A 1 188 ? 3.884 -12.410 21.562 1.00 22.95 166 GLN A N 1
ATOM 2720 C CA . GLN A 1 188 ? 2.665 -12.922 20.966 1.00 21.24 166 GLN A CA 1
ATOM 2721 C C . GLN A 1 188 ? 2.944 -13.647 19.656 1.00 21.05 166 GLN A C 1
ATOM 2722 O O . GLN A 1 188 ? 2.090 -14.414 19.200 1.00 22.42 166 GLN A O 1
ATOM 2736 N N . LEU A 1 189 ? 4.129 -13.438 19.088 1.00 21.06 167 LEU A N 1
ATOM 2737 C CA . LEU A 1 189 ? 4.568 -14.073 17.833 1.00 21.61 167 LEU A CA 1
ATOM 2738 C C . LEU A 1 189 ? 3.525 -13.875 16.726 1.00 20.49 167 LEU A C 1
ATOM 2739 O O . LEU A 1 189 ? 3.146 -14.810 16.019 1.00 20.55 167 LEU A O 1
ATOM 2755 N N . GLU A 1 190 ? 3.071 -12.643 16.591 1.00 21.09 168 GLU A N 1
ATOM 2756 C CA . GLU A 1 190 ? 1.929 -12.327 15.739 1.00 20.82 168 GLU A CA 1
ATOM 2757 C C . GLU A 1 190 ? 2.300 -12.301 14.254 1.00 20.16 168 GLU A C 1
ATOM 2758 O O . GLU A 1 190 ? 3.286 -11.670 13.854 1.00 22.18 168 GLU A O 1
ATOM 2770 N N . MET A 1 191 ? 1.481 -12.979 13.463 1.00 19.80 169 MET A N 1
ATOM 2771 C CA . MET A 1 191 ? 1.464 -12.860 12.006 1.00 20.89 169 MET A CA 1
ATOM 2772 C C . MET A 1 191 ? 0.211 -12.061 11.666 1.00 20.43 169 MET A C 1
ATOM 2773 O O . MET A 1 191 ? -0.910 -12.481 11.986 1.00 20.06 169 MET A O 1
ATOM 2787 N N . LEU A 1 192 ? 0.390 -10.920 11.010 1.00 20.80 170 LEU A N 1
ATOM 2788 C CA . LEU A 1 192 ? -0.713 -10.025 10.714 1.00 19.58 170 LEU A CA 1
ATOM 2789 C C . LEU A 1 192 ? -1.095 -10.202 9.256 1.00 20.92 170 LEU A C 1
ATOM 2790 O O . LEU A 1 192 ? -0.238 -10.064 8.381 1.00 22.26 170 LEU A O 1
ATOM 2806 N N . LEU A 1 193 ? -2.351 -10.516 9.011 1.00 20.69 171 LEU A N 1
ATOM 2807 C CA . LEU A 1 193 ? -2.825 -10.711 7.640 1.00 20.43 171 LEU A CA 1
ATOM 2808 C C . LEU A 1 193 ? -3.658 -9.505 7.221 1.00 20.77 171 LEU A C 1
ATOM 2809 O O . LEU A 1 193 ? -4.267 -8.817 8.051 1.00 20.98 171 LEU A O 1
ATOM 2825 N N . PRO A 1 194 ? -3.721 -9.234 5.918 1.00 20.82 172 PRO A N 1
ATOM 2826 C CA . PRO A 1 194 ? -4.471 -8.086 5.418 1.00 21.18 172 PRO A CA 1
ATOM 2827 C C . PRO A 1 194 ? -5.926 -8.115 5.824 1.00 21.05 172 PRO A C 1
ATOM 2828 O O . PRO A 1 194 ? -6.499 -9.176 6.086 1.00 21.85 172 PRO A O 1
ATOM 2839 N N . ARG A 1 195 ? -6.521 -6.930 5.887 1.00 22.86 173 ARG A N 1
ATOM 2840 C CA . ARG A 1 195 ? -7.963 -6.853 6.021 1.00 23.02 173 ARG A CA 1
ATOM 2841 C C . ARG A 1 195 ? -8.643 -7.453 4.786 1.00 24.51 173 ARG A C 1
ATOM 2842 O O . ARG A 1 195 ? -8.039 -7.594 3.729 1.00 24.17 173 ARG A O 1
ATOM 2863 N N . ASP A 1 196 ? -9.910 -7.827 4.960 1.00 26.82 174 ASP A N 1
ATOM 2864 C CA . ASP A 1 196 ? -10.706 -8.502 3.944 1.00 28.13 174 ASP A CA 1
ATOM 2865 C C . ASP A 1 196 ? -10.113 -9.851 3.537 1.00 28.23 174 ASP A C 1
ATOM 2866 O O . ASP A 1 196 ? -10.257 -10.284 2.384 1.00 28.62 174 ASP A O 1
ATOM 2875 N N . THR A 1 197 ? -9.462 -10.544 4.473 1.00 25.28 175 THR A N 1
ATOM 2876 C CA . THR A 1 197 ? -8.979 -11.885 4.192 1.00 23.30 175 THR A CA 1
ATOM 2877 C C . THR A 1 197 ? -10.151 -12.852 4.080 1.00 25.09 175 THR A C 1
ATOM 2878 O O . THR A 1 197 ? -11.081 -12.838 4.893 1.00 26.61 175 THR A O 1
ATOM 2889 N N . LYS A 1 198 ? -10.084 -13.693 3.055 1.00 26.82 176 LYS A N 1
ATOM 2890 C CA . LYS A 1 198 ? -11.043 -14.756 2.801 1.00 27.57 176 LYS A CA 1
ATOM 2891 C C . LYS A 1 198 ? -10.431 -16.062 3.269 1.00 27.71 176 LYS A C 1
ATOM 2892 O O . LYS A 1 198 ? -9.278 -16.347 2.955 1.00 28.27 176 LYS A O 1
ATOM 2911 N N . TYR A 1 199 ? -11.180 -16.841 4.047 1.00 29.82 177 TYR A N 1
ATOM 2912 C CA . TYR A 1 199 ? -10.672 -18.136 4.457 1.00 28.49 177 TYR A CA 1
ATOM 2913 C C . TYR A 1 199 ? -11.787 -19.167 4.407 1.00 30.65 177 TYR A C 1
ATOM 2914 O O . TYR A 1 199 ? -12.935 -18.892 4.766 1.00 33.65 177 TYR A O 1
ATOM 2932 N N . TYR A 1 200 ? -11.425 -20.353 3.955 1.00 25.44 178 TYR A N 1
ATOM 2933 C CA . TYR A 1 200 ? -12.367 -21.429 3.722 1.00 25.63 178 TYR A CA 1
ATOM 2934 C C . TYR A 1 200 ? -12.295 -22.433 4.856 1.00 25.59 178 TYR A C 1
ATOM 2935 O O . TYR A 1 200 ? -11.204 -22.889 5.203 1.00 27.98 178 TYR A O 1
ATOM 2953 N N . ILE A 1 201 ? -13.459 -22.805 5.385 1.00 25.36 179 ILE A N 1
ATOM 2954 C CA . ILE A 1 201 ? -13.543 -23.723 6.523 1.00 25.26 179 ILE A CA 1
ATOM 2955 C C . ILE A 1 201 ? -13.603 -25.167 6.029 1.00 26.16 179 ILE A C 1
ATOM 2956 O O . ILE A 1 201 ? -14.595 -25.604 5.433 1.00 28.10 179 ILE A O 1
ATOM 2972 N N . ASP A 1 202 ? -12.530 -25.910 6.294 1.00 28.38 180 ASP A N 1
ATOM 2973 C CA . ASP A 1 202 ? -12.450 -27.333 5.982 1.00 32.23 180 ASP A CA 1
ATOM 2974 C C . ASP A 1 202 ? -13.122 -28.200 7.047 1.00 31.30 180 ASP A C 1
ATOM 2975 O O . ASP A 1 202 ? -13.748 -29.210 6.713 1.00 31.99 180 ASP A O 1
ATOM 2984 N N . ASN A 1 203 ? -13.012 -27.835 8.327 1.00 27.54 181 ASN A N 1
ATOM 2985 C CA . ASN A 1 203 ? -13.532 -28.703 9.373 1.00 28.90 181 ASN A CA 1
ATOM 2986 C C . ASN A 1 203 ? -13.847 -27.891 10.622 1.00 26.93 181 ASN A C 1
ATOM 2987 O O . ASN A 1 203 ? -13.137 -26.938 10.944 1.00 26.28 181 ASN A O 1
ATOM 2998 N N . ILE A 1 204 ? -14.931 -28.271 11.301 1.00 27.65 182 ILE A N 1
ATOM 2999 C CA . ILE A 1 204 ? -15.294 -27.733 12.616 1.00 27.28 182 ILE A CA 1
ATOM 3000 C C . ILE A 1 204 ? -15.578 -28.914 13.536 1.00 27.12 182 ILE A C 1
ATOM 3001 O O . ILE A 1 204 ? -16.359 -29.801 13.181 1.00 27.89 18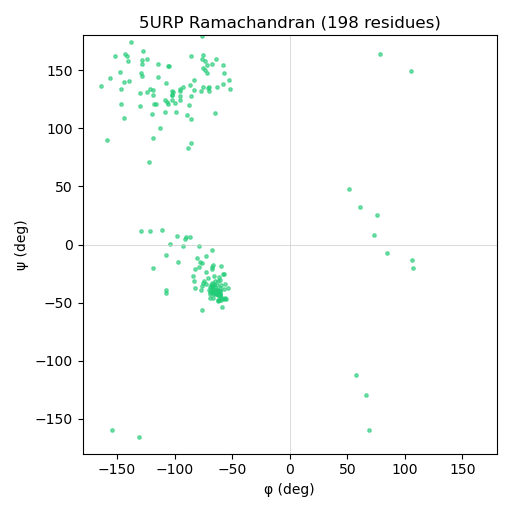2 ILE A O 1
ATOM 3017 N N . LYS A 1 205 ? -14.978 -28.913 14.731 1.00 29.30 183 LYS A N 1
ATOM 3018 C CA . LYS A 1 205 ? -15.254 -29.972 15.695 1.00 28.07 183 LYS A CA 1
ATOM 3019 C C . LYS A 1 205 ? -15.057 -29.440 17.104 1.00 29.86 183 LYS A C 1
ATOM 3020 O O . LYS A 1 205 ? -14.416 -28.413 17.308 1.00 27.72 183 LYS A O 1
ATOM 3039 N N . ILE A 1 206 ? -15.618 -30.165 18.069 1.00 27.62 184 ILE A N 1
ATOM 3040 C CA . ILE A 1 206 ? -15.389 -29.866 19.479 1.00 27.08 184 ILE A CA 1
ATOM 3041 C C . ILE A 1 206 ? -14.086 -30.519 19.899 1.00 28.56 184 ILE A C 1
ATOM 3042 O O . ILE A 1 206 ? -13.867 -31.704 19.625 1.00 29.33 184 ILE A O 1
ATOM 3058 N N . ILE A 1 207 ? -13.239 -29.756 20.586 1.00 26.44 185 ILE A N 1
ATOM 3059 C CA . ILE A 1 207 ? -12.062 -30.294 21.250 1.00 25.51 185 ILE A CA 1
ATOM 3060 C C . ILE A 1 207 ? -12.232 -30.116 22.761 1.00 25.57 185 ILE A C 1
ATOM 3061 O O . ILE A 1 207 ? -12.960 -29.239 23.236 1.00 26.80 185 ILE A O 1
ATOM 3077 N N . VAL A 1 208 ? -11.550 -30.971 23.519 1.00 28.47 186 VAL A N 1
ATOM 3078 C CA . VAL A 1 208 ? -11.805 -31.064 24.961 1.00 28.43 186 VAL A CA 1
ATOM 3079 C C . VAL A 1 208 ? -10.540 -30.976 25.785 1.00 31.31 186 VAL A C 1
ATOM 3080 O O . VAL A 1 208 ? -10.570 -31.227 27.004 1.00 29.60 186 VAL A O 1
ATOM 3093 N N . ASN A 1 209 ? -9.436 -30.592 25.165 1.00 30.90 187 ASN A N 1
ATOM 3094 C CA . ASN A 1 209 ? -8.205 -30.544 25.940 1.00 30.51 187 ASN A CA 1
ATOM 3095 C C . ASN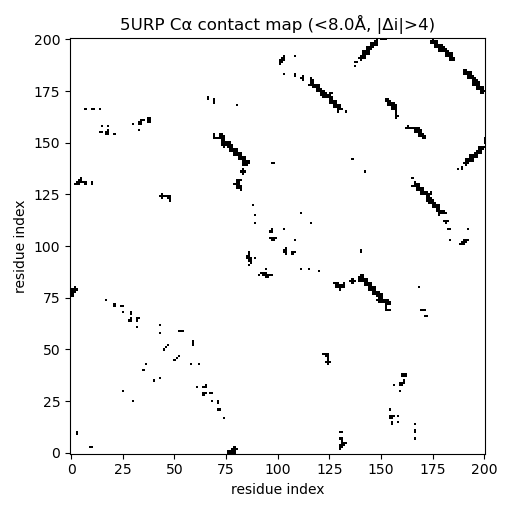 A 1 209 ? -8.183 -29.310 26.836 1.00 30.40 187 ASN A C 1
ATOM 3096 O O . ASN A 1 209 ? -8.912 -28.334 26.635 1.00 30.39 187 ASN A O 1
ATOM 3107 N N . GLY A 1 210 ? -7.337 -29.386 27.856 1.00 29.88 188 GLY A N 1
ATOM 3108 C CA . GLY A 1 210 ? -7.347 -28.416 28.931 1.00 30.23 188 GLY A CA 1
ATOM 3109 C C . GLY A 1 210 ? -8.602 -28.542 29.769 1.00 28.37 188 GLY A C 1
ATOM 3110 O O . GLY A 1 210 ? -9.296 -29.573 29.791 1.00 30.52 188 GLY A O 1
ATOM 3114 N N . GLY A 1 211 ? -8.899 -27.453 30.479 1.00 34.29 189 GLY A N 1
ATOM 3115 C CA . GLY A 1 211 ? -9.994 -27.464 31.418 1.00 34.75 189 GLY A CA 1
ATOM 3116 C C . GLY A 1 211 ? -11.318 -26.988 30.874 1.00 35.85 189 GLY A C 1
ATOM 3117 O O . GLY A 1 211 ? -12.302 -26.972 31.616 1.00 39.55 189 GLY A O 1
ATOM 3121 N N . SER A 1 212 ? -11.379 -26.585 29.608 1.00 33.56 190 SER A N 1
ATOM 3122 C CA . SER A 1 212 ? -12.634 -26.173 29.001 1.00 34.32 190 SER A CA 1
ATOM 3123 C C . SER A 1 212 ? -12.657 -26.625 27.551 1.00 32.32 190 SER A C 1
ATOM 3124 O O . SER A 1 212 ? -11.651 -26.528 26.847 1.00 32.36 190 SER A O 1
ATOM 3132 N N . GLN A 1 213 ? -13.814 -27.100 27.123 1.00 31.54 191 GLN A N 1
ATOM 3133 C CA . GLN A 1 213 ? -13.999 -27.489 25.734 1.00 30.10 191 GLN A CA 1
ATOM 3134 C C . GLN A 1 213 ? -14.046 -26.255 24.846 1.00 31.81 191 GLN A C 1
ATOM 3135 O O . GLN A 1 213 ? -14.405 -25.153 25.276 1.00 30.64 191 GLN A O 1
ATOM 3149 N N . ARG A 1 214 ? -13.678 -26.456 23.586 1.00 26.26 192 ARG A N 1
ATOM 3150 C CA . ARG A 1 214 ? -13.664 -25.382 22.614 1.00 25.43 192 ARG A CA 1
ATOM 3151 C C . ARG A 1 214 ? -14.144 -25.906 21.272 1.00 26.44 192 ARG A C 1
ATOM 3152 O O . ARG A 1 214 ? -14.184 -27.111 21.020 1.00 25.61 192 ARG A O 1
ATOM 3173 N N . LEU A 1 215 ? -14.523 -24.977 20.415 1.00 25.20 193 LEU A N 1
ATOM 3174 C CA . LEU A 1 215 ? -14.789 -25.295 19.024 1.00 27.07 193 LEU A CA 1
ATOM 3175 C C . LEU A 1 215 ? -13.527 -25.015 18.219 1.00 25.60 193 LEU A C 1
ATOM 3176 O O . LEU A 1 215 ? -13.023 -23.891 18.238 1.00 28.13 193 LEU A O 1
ATOM 3192 N N . LYS A 1 216 ? -13.039 -26.022 17.500 1.00 23.11 194 LYS A N 1
ATOM 3193 C CA . LYS A 1 216 ? -11.853 -25.894 16.678 1.00 22.41 194 LYS A CA 1
ATOM 3194 C C . LYS A 1 216 ? -12.268 -25.749 15.223 1.00 23.71 194 LYS A C 1
ATOM 3195 O O . LYS A 1 216 ? -13.046 -26.564 14.726 1.00 24.95 194 LYS A O 1
ATOM 3214 N N . VAL A 1 217 ? -11.739 -24.725 14.565 1.00 23.11 195 VAL A N 1
ATOM 3215 C CA . VAL A 1 217 ? -12.038 -24.407 13.171 1.00 22.40 195 VAL A CA 1
ATOM 3216 C C . VAL A 1 217 ? -10.742 -24.576 12.396 1.00 22.64 195 VAL A C 1
ATOM 3217 O O . VAL A 1 217 ? -9.750 -23.918 12.709 1.00 24.79 195 VAL A O 1
ATOM 3230 N N . GLU A 1 218 ? -10.740 -25.452 11.402 1.00 23.47 196 GLU A N 1
ATOM 3231 C CA . GLU A 1 218 ? -9.567 -25.649 10.558 1.00 26.92 196 GLU A CA 1
ATOM 3232 C C . GLU A 1 218 ? -9.892 -25.010 9.216 1.00 24.56 196 GLU A C 1
ATOM 3233 O O . GLU A 1 218 ? -10.901 -25.357 8.606 1.00 24.21 196 GLU A O 1
ATOM 3245 N N . ALA A 1 219 ? -9.063 -24.065 8.798 1.00 22.57 197 ALA A N 1
ATOM 3246 C CA . ALA A 1 219 ? -9.375 -23.249 7.626 1.00 22.43 197 ALA A CA 1
ATOM 3247 C C . ALA A 1 219 ? -8.112 -22.951 6.832 1.00 24.77 197 ALA A C 1
ATOM 3248 O O . ALA A 1 219 ? -6.987 -23.106 7.312 1.00 23.72 197 ALA A O 1
ATOM 3255 N N . ARG A 1 220 ? -8.336 -22.506 5.592 1.00 25.75 198 ARG A N 1
ATOM 3256 C CA . ARG A 1 220 ? -7.295 -22.139 4.642 1.00 28.13 198 ARG A CA 1
ATOM 3257 C C . ARG A 1 220 ? -7.522 -20.715 4.169 1.00 26.79 198 ARG A C 1
ATOM 3258 O O . ARG A 1 220 ? -8.625 -20.396 3.719 1.00 25.30 198 ARG A O 1
ATOM 3279 N N . VAL A 1 221 ? -6.467 -19.897 4.193 1.00 24.93 199 VAL A N 1
ATOM 3280 C CA . VAL A 1 221 ? -6.498 -18.617 3.507 1.00 26.93 199 VAL A CA 1
ATOM 3281 C C . VAL A 1 221 ? -6.455 -18.873 2.015 1.00 29.67 199 VAL A C 1
ATOM 3282 O O . VAL A 1 221 ? -5.656 -19.681 1.520 1.00 27.57 199 VAL A O 1
ATOM 3295 N N . LEU A 1 222 ? -7.311 -18.179 1.292 1.00 29.57 200 LEU A N 1
ATOM 3296 C CA . LEU A 1 222 ? -7.294 -18.187 -0.150 1.00 28.43 200 LEU A CA 1
ATOM 3297 C C . LEU A 1 222 ? -6.569 -16.921 -0.596 1.00 34.76 200 LEU A C 1
ATOM 3298 O O . LEU A 1 222 ? -7.001 -15.805 -0.281 1.00 34.89 200 LEU A O 1
ATOM 3314 N N . SER A 1 223 ? -5.491 -17.096 -1.353 1.00 33.29 201 SER A N 1
ATOM 3315 C CA . SER A 1 223 ? -4.626 -15.957 -1.696 1.00 50.84 201 SER A CA 1
ATOM 3316 C C . SER A 1 223 ? -4.524 -15.777 -3.215 1.00 45.51 201 SER A C 1
ATOM 3317 O O . SER A 1 223 ? -4.920 -16.670 -3.965 1.00 58.93 201 SER A O 1
#

InterPro domains:
  IPR003540 ADP ribosyltransferase [PF03496] (11-200)
  IPR016013 Binary exotoxin A, clostridial type [PR01390] (14-37)
  IPR016013 Binary exotoxin A, clostridial type [PR01390] (112-130)
  IPR016013 Binary exotoxin A, clostridial type [PR01390] (154-173)

Sequence (201 aa):
MIDFRIDKEKAKKWGKKEYSKWKSTLTEEEKRQITLYTRNASPINTYLREEGIGSKPDMDKKIELIDKALIKTKLKDSVTVYRGTDGIIFGKEFQNTLMNGNKVNGEVAKKIKKEFEGTMLLERGYLSTSLVNGTLFLARRPVLIELKIPKGGNAGYVDPISYYPGQLEMLLPRDTKYYIDNIKIIVNGGSQRLKVEARVLS

Radius of gyration: 16.79 Å; Cα contacts (8 Å, |Δi|>4): 399; chains: 1; bounding box: 41×41×33 Å

Secondary structure (DSSP, 8-state):
-B--TT-HHHHHHHHHHHHHHHHTT--HHHHHHHHHHHH--HHHHHHHHHT-TTS-HHHHHHHHHHHHHHTT---SS-EEEEEEE-GGGG-TTTTTSSEETTEE-HHHHHHHHHHHTT-EEEESS-EEEESS--GGGGGSSEEEEEEE-TT---EE-GGG-SSTTS-EEEE-TTEEEEEEEEEEE--TTS-EEEEEEEE--

Foldseek 3Di:
DAACAAVLVVLVVVQVVQQVVLVVVADPVLLVLQQVCLVPVVVLQVCQVPPNPPPDVVSNVSLVSPQVSQVSGFAQAKAKWKDFAACCQVPPVCGPVQDDDQEGDVVSQVVCFVVAAFHKTWRRGKDKTASYPDPVNVPGQEMEIEIEGGGFGWHQSLVSYPDRPRRIIIHRGGWMKHWNGWDWDQPDRGIHIYTYIYTDD